Protein AF-0000000071787424 (afdb_homodimer)

Solvent-accessible surface area (backbone atoms only — not comparable to full-atom values): 11530 Å² total; per-residue (Å²): 126,85,78,55,60,75,84,52,57,69,38,41,35,68,34,78,44,73,48,74,48,73,49,95,64,35,44,68,41,82,44,79,45,36,20,22,34,29,17,18,66,13,26,31,39,66,42,91,54,89,85,31,50,47,51,43,49,25,25,20,30,79,66,35,68,45,81,48,74,42,75,44,47,78,42,42,90,92,51,80,41,66,49,71,41,62,30,43,75,37,33,32,63,33,68,39,28,63,83,64,32,62,52,42,76,118,126,85,77,56,60,76,86,53,56,71,38,41,35,68,35,79,45,73,46,74,46,71,48,94,64,34,43,68,39,80,44,78,44,36,21,22,34,28,18,18,66,12,26,30,39,65,40,91,54,89,87,31,51,45,51,44,48,25,24,21,30,78,68,34,68,44,81,46,76,43,75,44,47,77,43,41,90,90,50,80,42,68,48,71,41,62,30,44,75,36,35,32,63,34,68,39,28,62,80,63,33,64,51,42,76,119

Secondary structure (DSSP, 8-state):
-----TTT--EEEEEEEEEEE--TTS--EEEEEEEEEEEEEEEEEE-SSTTSEEEEEEEEEEEEEEEEEEE-SSPPTTS--EEEEEEEEEEEEEEEETTTS-EE--/-----TTT--EEEEEEEEEEE--TTS--EEEEEEEEEEEEEEEEEE-SSTTSEEEEEEEEEEEEEEEEEEE-SSPPTTS--EEEEEEEEEEEEEEEETTTS-EE--

Nearest PDB structures (foldseek):
  7xw5-assembly1_Y  TM=8.004E-01  e=1.412E-05  Homo sapiens
  8enf-assembly1_A  TM=7.945E-01  e=6.610E-04  Caenorhabditis elegans
  4jph-assembly2_D  TM=7.024E-01  e=1.255E-03  Mus musculus
  8end-assembly1_B  TM=7.291E-01  e=1.255E-03  Caenorhabditis elegans
  5aej-assembly2_B  TM=6.371E-01  e=1.324E-03  Homo sapiens

Organism: Cervus elaphus hippelaphus (NCBI:txid46360)

InterPro domains:
  IPR001545 Gonadotropin, beta subunit [PTHR11515] (10-105)
  IPR001545 Gonadotropin, beta subunit [SM00068] (8-105)
  IPR001545 Gonadotropin, beta subunit [cd00069] (12-105)
  IPR006208 Glycoprotein hormone subunit beta [PF00007] (11-104)
  IPR029034 Cystine-knot cytokine [G3DSA:2.10.90.10] (7-106)
  IPR029034 Cystine-knot cytokine [SSF57501] (7-105)

Radius of gyration: 22.41 Å; Cα contacts (8 Å, |Δi|>4): 562; chains: 2; bounding box: 24×76×53 Å

Foldseek 3Di:
DPVPVLVPFAFKWWDKDWDWDDDPQFDIDIDIAIDMDHHYDKDWDADDDPVRIDIDDWDKDQPDWDKDKDFTHRGDPPDRRIDIDIGRPTIGIDDDDPVPHPDDDD/DPPPVLVPFAFKWWDKDWDWDDDPQFDIDIDIAIDMDHHYDKDWDADDDPVRIDIDDWDKDQPDWDKDKDFTHRGDPPDRRIDIDIGRPTIGIDDDDPVPHPDDDD

Sequence (212 aa):
TSSGDLRTFVGCAVREFTFLAKKPGCRGLRITTDACWGRCETWEKPILEPPYIEAHHRVCTYNETKQVTVKLPNCAPGVDPFYTYPVAVRCDCGACSTATTECETITSSGDLRTFVGCAVREFTFLAKKPGCRGLRITTDACWGRCETWEKPILEPPYIEAHHRVCTYNETKQVTVKLPNCAPGVDPFYTYPVAVRCDCGACSTATTECETI

pLDDT: mean 88.88, std 14.24, range [34.22, 98.44]

Structure (mmCIF, N/CA/C/O backbone):
data_AF-0000000071787424-model_v1
#
loop_
_entity.id
_entity.type
_entity.pdbx_description
1 polymer 'Glycoprotein hormone beta-5'
#
loop_
_atom_site.group_PDB
_atom_site.id
_atom_site.type_symbol
_atom_site.label_atom_id
_atom_site.label_alt_id
_atom_site.label_comp_id
_atom_site.label_asym_id
_atom_site.label_entity_id
_atom_site.label_seq_id
_atom_site.pdbx_PDB_ins_code
_atom_site.Cartn_x
_atom_site.Cartn_y
_atom_site.Cartn_z
_atom_site.occupancy
_atom_site.B_iso_or_equiv
_atom_site.auth_seq_id
_atom_site.auth_comp_id
_atom_site.auth_asym_id
_atom_site.auth_atom_id
_atom_site.pdbx_PDB_model_num
ATOM 1 N N . THR A 1 1 ? 9.602 21.672 -6.652 1 35.06 1 THR A N 1
ATOM 2 C CA . THR A 1 1 ? 8.664 20.562 -6.543 1 35.06 1 THR A CA 1
ATOM 3 C C . THR A 1 1 ? 8.195 20.109 -7.926 1 35.06 1 THR A C 1
ATOM 5 O O . THR A 1 1 ? 7.711 20.922 -8.711 1 35.06 1 THR A O 1
ATOM 8 N N . SER A 1 2 ? 8.898 19.281 -8.547 1 39.31 2 SER A N 1
ATOM 9 C CA . SER A 1 2 ? 8.695 18.953 -9.953 1 39.31 2 SER A CA 1
ATOM 10 C C . SER A 1 2 ? 7.23 18.656 -10.242 1 39.31 2 SER A C 1
ATOM 12 O O . SER A 1 2 ? 6.602 17.859 -9.555 1 39.31 2 SER A O 1
ATOM 14 N N . SER A 1 3 ? 6.5 19.656 -10.664 1 44.75 3 SER A N 1
ATOM 15 C CA . SER A 1 3 ? 5.121 19.594 -11.141 1 44.75 3 SER A CA 1
ATOM 16 C C . SER A 1 3 ? 4.914 18.422 -12.078 1 44.75 3 SER A C 1
ATOM 18 O O . SER A 1 3 ? 4.938 18.578 -13.305 1 44.75 3 SER A O 1
ATOM 20 N N . GLY A 1 4 ? 5.734 17.469 -12 1 50.16 4 GLY A N 1
ATOM 21 C CA . GLY A 1 4 ? 5.336 16.453 -12.953 1 50.16 4 GLY A CA 1
ATOM 22 C C . GLY A 1 4 ? 3.844 16.172 -12.938 1 50.16 4 GLY A C 1
ATOM 23 O O . GLY A 1 4 ? 3.135 16.609 -12.031 1 50.16 4 GLY A O 1
ATOM 24 N N . ASP A 1 5 ? 3.344 15.953 -14.109 1 73.38 5 ASP A N 1
ATOM 25 C CA . ASP A 1 5 ? 1.929 15.633 -14.266 1 73.38 5 ASP A CA 1
ATOM 26 C C . ASP A 1 5 ? 1.479 14.617 -13.211 1 73.38 5 ASP A C 1
ATOM 28 O O . ASP A 1 5 ? 1.912 13.461 -13.234 1 73.38 5 ASP A O 1
ATOM 32 N N . LEU A 1 6 ? 0.991 15.141 -12.133 1 77.44 6 LEU A N 1
ATOM 33 C CA . LEU A 1 6 ? 0.49 14.375 -11 1 77.44 6 LEU A CA 1
ATOM 34 C C . LEU A 1 6 ? -0.248 13.125 -11.477 1 77.44 6 LEU A C 1
ATOM 36 O O . LEU A 1 6 ? -0.298 12.117 -10.766 1 77.44 6 LEU A O 1
ATOM 40 N N . ARG A 1 7 ? -0.668 13.227 -12.68 1 83.56 7 ARG A N 1
ATOM 41 C CA . ARG A 1 7 ? -1.504 12.141 -13.18 1 83.56 7 ARG A CA 1
ATOM 42 C C . ARG A 1 7 ? -0.655 10.945 -13.602 1 83.56 7 ARG A C 1
ATOM 44 O O . ARG A 1 7 ? -1.129 9.805 -13.594 1 83.56 7 ARG A O 1
ATOM 51 N N . THR A 1 8 ? 0.597 11.219 -13.773 1 88.94 8 THR A N 1
ATOM 52 C CA . THR A 1 8 ? 1.433 10.141 -14.281 1 88.94 8 THR A CA 1
ATOM 53 C C . THR A 1 8 ? 2.631 9.906 -13.367 1 88.94 8 THR A C 1
ATOM 55 O O . THR A 1 8 ? 3.533 9.133 -13.695 1 88.94 8 THR A O 1
ATOM 58 N N . PHE A 1 9 ? 2.635 10.578 -12.375 1 92.38 9 PHE A N 1
ATOM 59 C CA . PHE A 1 9 ? 3.779 10.484 -11.477 1 92.38 9 PHE A CA 1
ATOM 60 C C . PHE A 1 9 ? 3.9 9.086 -10.898 1 92.38 9 PHE A C 1
ATOM 62 O O . PHE A 1 9 ? 2.914 8.516 -10.422 1 92.38 9 PHE A O 1
ATOM 69 N N . VAL A 1 10 ? 5.039 8.492 -10.977 1 94.25 10 VAL A N 1
ATOM 70 C CA . VAL A 1 10 ? 5.375 7.219 -10.352 1 94.25 10 VAL A CA 1
ATOM 71 C C . VAL A 1 10 ? 6.457 7.43 -9.297 1 94.25 10 VAL A C 1
ATOM 73 O O . VAL A 1 10 ? 7.441 8.133 -9.531 1 94.25 10 VAL A O 1
ATOM 76 N N . GLY A 1 11 ? 6.273 6.75 -8.242 1 95.31 11 GLY A N 1
ATOM 77 C CA . GLY A 1 11 ? 7.203 6.906 -7.141 1 95.31 11 GLY A CA 1
ATOM 78 C C . GLY A 1 11 ? 6.574 7.547 -5.914 1 95.31 11 GLY A C 1
ATOM 79 O O . GLY A 1 11 ? 5.355 7.488 -5.734 1 95.31 11 GLY A O 1
ATOM 80 N N . CYS A 1 12 ? 7.41 8 -5.047 1 96.94 12 CYS A N 1
ATOM 81 C CA . CYS A 1 12 ? 7.02 8.617 -3.783 1 96.94 12 CYS A CA 1
ATOM 82 C C . CYS A 1 12 ? 7.789 9.906 -3.541 1 96.94 12 CYS A C 1
ATOM 84 O O . CYS A 1 12 ? 9.016 9.93 -3.621 1 96.94 12 CYS A O 1
ATOM 86 N N . ALA A 1 13 ? 7.016 10.945 -3.275 1 97.62 13 ALA A N 1
ATOM 87 C CA . ALA A 1 13 ? 7.691 12.234 -3.164 1 97.62 13 ALA A CA 1
ATOM 88 C C . ALA A 1 13 ? 7.059 13.102 -2.078 1 97.62 13 ALA A C 1
ATOM 90 O O . ALA A 1 13 ? 5.91 12.867 -1.688 1 97.62 13 ALA A O 1
ATOM 91 N N . VAL A 1 14 ? 7.945 14.031 -1.564 1 98.06 14 VAL A N 1
ATOM 92 C CA . VAL A 1 14 ? 7.438 15.086 -0.696 1 98.06 14 VAL A CA 1
ATOM 93 C C . VAL A 1 14 ? 6.496 15.992 -1.482 1 98.06 14 VAL A C 1
ATOM 95 O O . VAL A 1 14 ? 6.812 16.406 -2.598 1 98.06 14 VAL A O 1
ATOM 98 N N . ARG A 1 15 ? 5.324 16.234 -0.934 1 96.88 15 ARG A N 1
ATOM 99 C CA . ARG A 1 15 ? 4.328 17.094 -1.566 1 96.88 15 ARG A CA 1
ATOM 100 C C . ARG A 1 15 ? 3.723 18.062 -0.558 1 96.88 15 ARG A C 1
ATOM 102 O O . ARG A 1 15 ? 3.428 17.688 0.578 1 96.88 15 ARG A O 1
ATOM 109 N N . GLU A 1 16 ? 3.566 19.281 -1.001 1 96.81 16 GLU A N 1
ATOM 110 C CA . GLU A 1 16 ? 2.945 20.266 -0.122 1 96.81 16 GLU A CA 1
ATOM 111 C C . GLU A 1 16 ? 1.497 19.906 0.185 1 96.81 16 GLU A C 1
ATOM 113 O O . GLU A 1 16 ? 0.786 19.391 -0.681 1 96.81 16 GLU A O 1
ATOM 118 N N . PH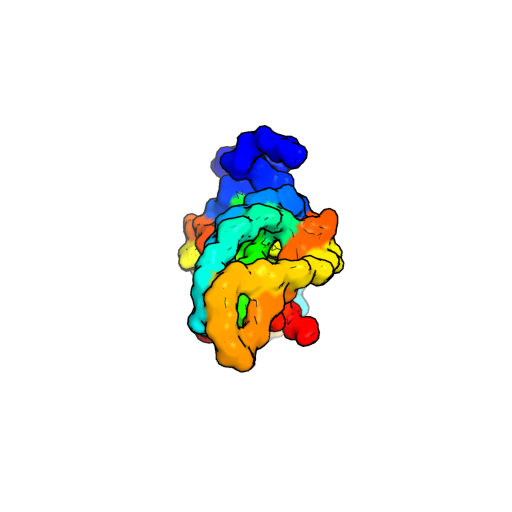E A 1 17 ? 1.074 20.234 1.319 1 96.69 17 PHE A N 1
ATOM 119 C CA . PHE A 1 17 ? -0.27 19.984 1.826 1 96.69 17 PHE A CA 1
ATOM 120 C C . PHE A 1 17 ? -0.735 21.141 2.707 1 96.69 17 PHE A C 1
ATOM 122 O O . PHE A 1 17 ? -0.013 21.578 3.609 1 96.69 17 PHE A O 1
ATOM 129 N N . THR A 1 18 ? -1.877 21.641 2.396 1 96.81 18 THR A N 1
ATOM 130 C CA . THR A 1 18 ? -2.445 22.719 3.193 1 96.81 18 THR A CA 1
ATOM 131 C C . THR A 1 18 ? -3.697 22.266 3.928 1 96.81 18 THR A C 1
ATOM 133 O O . THR A 1 18 ? -4.547 21.578 3.344 1 96.81 18 THR A O 1
ATOM 136 N N . PHE A 1 19 ? -3.793 22.656 5.203 1 95.12 19 PHE A N 1
ATOM 137 C CA . PHE A 1 19 ? -4.941 22.281 6.012 1 95.12 19 PHE A CA 1
ATOM 138 C C . PHE A 1 19 ? -5.234 23.328 7.07 1 95.12 19 PHE A C 1
ATOM 140 O O . PHE A 1 19 ? -4.418 24.219 7.309 1 95.12 19 PHE A O 1
ATOM 147 N N . LEU A 1 20 ? -6.465 23.234 7.57 1 94.75 20 LEU A N 1
ATOM 148 C CA . LEU A 1 20 ? -6.848 24.094 8.68 1 94.75 20 LEU A CA 1
ATOM 149 C C . LEU A 1 20 ? -6.641 23.375 10.016 1 94.75 20 LEU A C 1
ATOM 151 O O . LEU A 1 20 ? -7.309 22.391 10.305 1 94.75 20 LEU A O 1
ATOM 155 N N . ALA A 1 21 ? -5.715 23.906 10.773 1 94.25 21 ALA A N 1
ATOM 156 C CA . ALA A 1 21 ? -5.516 23.375 12.125 1 94.25 21 ALA A CA 1
ATOM 157 C C . ALA A 1 21 ? -6.516 24 13.102 1 94.25 21 ALA A C 1
ATOM 159 O O . ALA A 1 21 ? -6.656 25.219 13.164 1 94.25 21 ALA A O 1
ATOM 160 N N . LYS A 1 22 ? -7.168 23.094 13.812 1 91.31 22 LYS A N 1
ATOM 161 C CA . LYS A 1 22 ? -8.164 23.594 14.766 1 91.31 22 LYS A CA 1
ATOM 162 C C . LYS A 1 22 ? -8.125 22.797 16.062 1 91.31 22 LYS A C 1
ATOM 164 O O . LYS A 1 22 ? -7.957 21.562 16.047 1 91.31 22 LYS A O 1
ATOM 169 N N . LYS A 1 23 ? -8.242 23.5 17.172 1 90.88 23 LYS A N 1
ATOM 170 C CA . LYS A 1 23 ? -8.398 22.953 18.516 1 90.88 23 LYS A CA 1
ATOM 171 C C . LYS A 1 23 ? -9.539 23.641 19.266 1 90.88 23 LYS A C 1
ATOM 173 O O . LYS A 1 23 ? -9.75 24.844 19.125 1 90.88 23 LYS A O 1
ATOM 178 N N . PRO A 1 24 ? -10.344 22.734 19.984 1 92.44 24 PRO A N 1
ATOM 179 C CA . PRO A 1 24 ? -11.383 23.406 20.766 1 92.44 24 PRO A CA 1
ATOM 180 C C . PRO A 1 24 ? -10.836 24.547 21.609 1 92.44 24 PRO A C 1
ATOM 182 O O . PRO A 1 24 ? -9.836 24.375 22.312 1 92.44 24 PRO A O 1
ATOM 185 N N . GLY A 1 25 ? -11.547 25.719 21.562 1 96 25 GLY A N 1
AT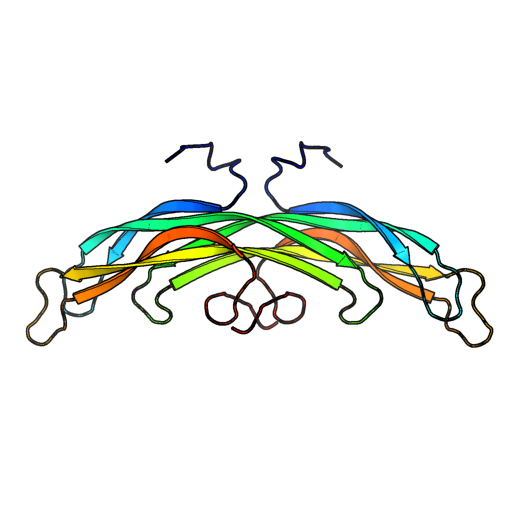OM 186 C CA . GLY A 1 25 ? -11.141 26.859 22.359 1 96 25 GLY A CA 1
ATOM 187 C C . GLY A 1 25 ? -10.195 27.797 21.641 1 96 25 GLY A C 1
ATOM 188 O O . GLY A 1 25 ? -9.852 28.859 22.156 1 96 25 GLY A O 1
ATOM 189 N N . CYS A 1 26 ? -9.711 27.391 20.469 1 97 26 CYS A N 1
ATOM 190 C CA . CYS A 1 26 ? -8.805 28.234 19.688 1 97 26 CYS A CA 1
ATOM 191 C C . CYS A 1 26 ? -9.398 28.562 18.328 1 97 26 CYS A C 1
ATOM 193 O O . CYS A 1 26 ? -10.266 27.844 17.828 1 97 26 CYS A O 1
ATOM 195 N N . ARG A 1 27 ? -8.984 29.719 17.781 1 96.12 27 ARG A N 1
ATOM 196 C CA . ARG A 1 27 ? -9.297 30 16.391 1 96.12 27 ARG A CA 1
ATOM 197 C C . ARG A 1 27 ? -8.445 29.141 15.461 1 96.12 27 ARG A C 1
ATOM 199 O O . ARG A 1 27 ? -7.281 28.859 15.758 1 96.12 27 ARG A O 1
ATOM 206 N N . GLY A 1 28 ? -9.016 28.766 14.352 1 95.38 28 GLY A N 1
ATOM 207 C CA . GLY A 1 28 ? -8.305 27.969 13.375 1 95.38 28 GLY A CA 1
ATOM 208 C C . GLY A 1 28 ? -7.18 28.719 12.688 1 95.38 28 GLY A C 1
ATOM 209 O O . GLY A 1 28 ? -7.25 29.938 12.523 1 95.38 28 GLY A O 1
ATOM 210 N N . LEU A 1 29 ? -6.145 27.984 12.328 1 96.31 29 LEU A N 1
ATOM 211 C CA . LEU A 1 29 ? -4.996 28.5 11.602 1 96.31 29 LEU A CA 1
ATOM 212 C C . LEU A 1 29 ? -4.73 27.672 10.344 1 96.31 29 LEU A C 1
ATOM 214 O O . LEU A 1 29 ? -4.582 26.453 10.414 1 96.31 29 LEU A O 1
ATOM 218 N N . ARG A 1 30 ? -4.668 28.297 9.164 1 96.88 30 ARG A N 1
ATOM 219 C CA . ARG A 1 30 ? -4.32 27.609 7.926 1 96.88 30 ARG A CA 1
ATOM 220 C C . ARG A 1 30 ? -2.82 27.328 7.855 1 96.88 30 ARG A C 1
ATOM 222 O O . ARG A 1 30 ? -2.01 28.25 7.957 1 96.88 30 ARG A O 1
ATOM 229 N N . ILE A 1 31 ? -2.482 26.078 7.715 1 96.56 31 ILE A N 1
ATOM 230 C CA . ILE A 1 31 ? -1.082 25.672 7.715 1 96.56 31 ILE A CA 1
ATOM 231 C C . ILE A 1 31 ? -0.737 25 6.387 1 96.56 31 ILE A C 1
ATOM 233 O O . ILE A 1 31 ? -1.495 24.156 5.887 1 96.56 31 ILE A O 1
ATOM 237 N N . THR A 1 32 ? 0.318 25.438 5.734 1 97.5 32 THR A N 1
ATOM 238 C CA . THR A 1 32 ? 0.906 24.75 4.594 1 97.5 32 THR A CA 1
ATOM 239 C C . THR A 1 32 ? 2.168 24 5.012 1 97.5 32 THR A C 1
ATOM 241 O O . THR A 1 32 ? 3.088 24.594 5.582 1 97.5 32 THR A O 1
ATOM 244 N N . THR A 1 33 ? 2.176 22.766 4.785 1 97.69 33 THR A N 1
ATOM 245 C CA . THR A 1 33 ? 3.299 21.922 5.207 1 97.69 33 THR A CA 1
ATOM 246 C C . THR A 1 33 ? 3.641 20.891 4.137 1 97.69 33 THR A C 1
ATOM 248 O O . THR A 1 33 ? 3.045 20.891 3.059 1 97.69 33 THR A O 1
ATOM 251 N N . ASP A 1 34 ? 4.754 20.109 4.461 1 98.06 34 ASP A N 1
ATOM 252 C CA . ASP A 1 34 ? 5.176 19.062 3.533 1 98.06 34 ASP A CA 1
ATOM 253 C C . ASP A 1 34 ? 4.715 17.688 4.004 1 98.06 34 ASP A C 1
ATOM 255 O O . ASP A 1 34 ? 4.949 17.297 5.152 1 98.06 34 ASP A O 1
ATOM 259 N N . ALA A 1 35 ? 4.055 17.016 3.109 1 97.94 35 ALA A N 1
ATOM 260 C CA . ALA A 1 35 ? 3.6 15.648 3.342 1 97.94 35 ALA A CA 1
ATOM 261 C C . ALA A 1 35 ? 4.117 14.703 2.258 1 97.94 35 ALA A C 1
ATOM 263 O O . ALA A 1 35 ? 5.008 15.07 1.486 1 97.94 35 ALA A O 1
ATOM 264 N N . CYS A 1 36 ? 3.68 13.422 2.389 1 97.31 36 CYS A N 1
ATOM 265 C CA . CYS A 1 36 ? 4.164 12.438 1.426 1 97.31 36 CYS A CA 1
ATOM 266 C C . CYS A 1 36 ? 3.035 11.961 0.518 1 97.31 36 CYS A C 1
ATOM 268 O O . CYS A 1 36 ? 1.921 11.711 0.982 1 97.31 36 CYS A O 1
ATOM 270 N N . TRP A 1 37 ? 3.318 11.852 -0.748 1 96.88 37 TRP A N 1
ATOM 271 C CA . TRP A 1 37 ? 2.373 11.359 -1.745 1 96.88 37 TRP A CA 1
ATOM 272 C C . TRP A 1 37 ? 3.098 10.633 -2.871 1 96.88 37 TRP A C 1
ATOM 274 O O . TRP A 1 37 ? 4.203 11.008 -3.254 1 96.88 37 TRP A O 1
ATOM 284 N N . GLY A 1 38 ? 2.318 9.656 -3.355 1 96.94 38 GLY A N 1
ATOM 285 C CA . GLY A 1 38 ? 2.906 8.984 -4.504 1 96.94 38 GLY A CA 1
ATOM 286 C C . GLY A 1 38 ? 2.174 7.719 -4.898 1 96.94 38 GLY A C 1
ATOM 287 O O . GLY A 1 38 ? 1.026 7.508 -4.496 1 96.94 38 GLY A O 1
ATOM 288 N N . ARG A 1 39 ? 2.771 6.996 -5.809 1 97 39 ARG A N 1
ATOM 289 C CA . ARG A 1 39 ? 2.326 5.707 -6.324 1 97 39 ARG A CA 1
ATOM 290 C C . ARG A 1 39 ? 3.459 4.688 -6.301 1 97 39 ARG A C 1
ATOM 292 O O . ARG A 1 39 ? 4.434 4.82 -7.043 1 97 39 ARG A O 1
ATOM 299 N N . CYS A 1 40 ? 3.291 3.676 -5.465 1 95.62 40 CYS A N 1
ATOM 300 C CA . CYS A 1 40 ? 4.352 2.697 -5.25 1 95.62 40 CYS A CA 1
ATOM 301 C C . CYS A 1 40 ? 4.016 1.372 -5.922 1 95.62 40 CYS A C 1
ATOM 303 O O . CYS A 1 40 ? 2.846 1.072 -6.164 1 95.62 40 CYS A O 1
ATOM 305 N N . GLU A 1 41 ? 5.094 0.656 -6.246 1 94.81 41 GLU A N 1
ATOM 306 C CA . GLU A 1 41 ? 4.918 -0.63 -6.914 1 94.81 41 GLU A CA 1
ATOM 307 C C . GLU A 1 41 ? 4.312 -1.664 -5.969 1 94.81 41 GLU A C 1
ATOM 309 O O . GLU A 1 41 ? 4.809 -1.863 -4.859 1 94.81 41 GLU A O 1
ATOM 314 N N . THR A 1 42 ? 3.26 -2.254 -6.418 1 94.25 42 THR A N 1
ATOM 315 C CA . THR A 1 42 ? 2.57 -3.303 -5.676 1 94.25 42 THR A CA 1
ATOM 316 C C . THR A 1 42 ? 2.168 -4.445 -6.605 1 94.25 42 THR A C 1
ATOM 318 O O . THR A 1 42 ? 1.912 -4.227 -7.793 1 94.25 42 THR A O 1
ATOM 321 N N . TRP A 1 43 ? 2.188 -5.641 -5.969 1 94.19 43 TRP A N 1
ATOM 322 C CA . TRP A 1 43 ? 1.713 -6.77 -6.766 1 94.19 43 TRP A CA 1
ATOM 323 C C . TRP A 1 43 ? 1.293 -7.93 -5.867 1 94.19 43 TRP A C 1
ATOM 325 O O . TRP A 1 43 ? 1.668 -7.98 -4.695 1 94.19 43 TRP A O 1
ATOM 335 N N . GLU A 1 44 ? 0.482 -8.758 -6.418 1 94 44 GLU A N 1
ATOM 336 C CA . GLU A 1 44 ? 0.069 -10.039 -5.852 1 94 44 GLU A CA 1
ATOM 337 C C . GLU A 1 44 ? 0.22 -11.164 -6.871 1 94 44 GLU A C 1
ATOM 339 O O . GLU A 1 44 ? -0.118 -10.992 -8.047 1 94 44 GLU A O 1
ATOM 344 N N . LYS A 1 45 ? 0.823 -12.25 -6.414 1 95.12 45 LYS A N 1
ATOM 345 C CA . LYS A 1 45 ? 0.998 -13.43 -7.258 1 95.12 45 LYS A CA 1
ATOM 346 C C . LYS A 1 45 ? 0.681 -14.703 -6.484 1 95.12 45 LYS A C 1
ATOM 348 O O . LYS A 1 45 ? 0.766 -14.734 -5.254 1 95.12 45 LYS A O 1
ATOM 353 N N . PRO A 1 46 ? 0.271 -15.766 -7.23 1 93.69 46 PRO A N 1
ATOM 354 C CA . PRO A 1 46 ? -0.023 -17.016 -6.531 1 93.69 46 PRO A CA 1
ATOM 355 C C . PRO A 1 46 ? 1.237 -17.734 -6.051 1 93.69 46 PRO A C 1
ATOM 357 O O . PRO A 1 46 ? 2.295 -17.625 -6.676 1 93.69 46 PRO A O 1
ATOM 360 N N . ILE A 1 47 ? 1.067 -18.453 -4.926 1 90.56 47 ILE A N 1
ATOM 361 C CA . ILE A 1 47 ? 2.102 -19.359 -4.43 1 90.56 47 ILE A CA 1
ATOM 362 C C . ILE A 1 47 ? 1.462 -20.656 -3.951 1 90.56 47 ILE A C 1
ATOM 364 O O . ILE A 1 47 ? 0.24 -20.734 -3.803 1 90.56 47 ILE A O 1
ATOM 368 N N . LEU A 1 48 ? 2.291 -21.578 -3.707 1 86.81 48 LEU A N 1
ATOM 369 C CA . LEU A 1 48 ? 1.813 -22.906 -3.354 1 86.81 48 LEU A CA 1
ATOM 370 C C . LEU A 1 48 ? 1.417 -22.984 -1.883 1 86.81 48 LEU A C 1
ATOM 372 O O . LEU A 1 48 ? 0.497 -23.719 -1.514 1 86.81 48 LEU A O 1
ATOM 376 N N . GLU A 1 49 ? 2.098 -22.297 -1.092 1 84.81 49 GLU A N 1
ATOM 377 C CA . GLU A 1 49 ? 1.903 -22.344 0.354 1 84.81 49 GLU A CA 1
ATOM 378 C C . GLU A 1 49 ? 0.847 -21.344 0.809 1 84.81 49 GLU A C 1
ATOM 380 O O . GLU A 1 49 ? 0.729 -20.25 0.239 1 84.81 49 GLU A O 1
ATOM 385 N N . PRO A 1 50 ? 0.205 -21.781 1.954 1 84.81 50 PRO A N 1
ATOM 386 C CA . PRO A 1 50 ? -0.704 -20.781 2.502 1 84.81 50 PRO A CA 1
ATOM 387 C C . PRO A 1 50 ? 0.001 -19.453 2.816 1 84.81 50 PRO A C 1
ATOM 389 O O . PRO A 1 50 ? 1.145 -19.469 3.277 1 84.81 50 PRO A O 1
ATOM 392 N N . PRO A 1 51 ? -0.731 -18.266 2.602 1 84.81 51 PRO A N 1
ATOM 393 C CA . PRO A 1 51 ? -2.133 -18.047 2.24 1 84.81 51 PRO A CA 1
ATOM 394 C C . PRO A 1 51 ? -2.367 -18.109 0.732 1 84.81 51 PRO A C 1
ATOM 396 O O . PRO A 1 51 ? -3.393 -17.625 0.245 1 84.81 51 PRO A O 1
ATOM 399 N N . TYR A 1 52 ? -1.491 -18.688 -0.073 1 88.31 52 TYR A N 1
ATOM 400 C CA . TYR A 1 52 ? -1.572 -19.031 -1.489 1 88.31 52 TYR A CA 1
ATOM 401 C C . TYR A 1 52 ? -1.406 -17.781 -2.355 1 88.31 52 TYR A C 1
ATOM 403 O O . TYR A 1 52 ? -1.484 -17.859 -3.584 1 88.31 52 TYR A O 1
ATOM 411 N N . ILE A 1 53 ? -1.362 -16.688 -1.742 1 90.31 53 ILE A N 1
ATOM 412 C CA . ILE A 1 53 ? -1.035 -15.438 -2.428 1 90.31 53 ILE A CA 1
ATOM 413 C C . ILE A 1 53 ? 0.193 -14.805 -1.781 1 90.31 53 ILE A C 1
ATOM 415 O O . ILE A 1 53 ? 0.269 -14.688 -0.555 1 90.31 53 ILE A O 1
ATOM 419 N N . GLU A 1 54 ? 1.21 -14.539 -2.596 1 90.5 54 GLU A N 1
ATOM 420 C CA . GLU A 1 54 ? 2.316 -13.68 -2.182 1 90.5 54 GLU A CA 1
ATOM 421 C C . GLU A 1 54 ? 2.078 -12.234 -2.6 1 90.5 54 GLU A C 1
ATOM 423 O O . GLU A 1 54 ? 1.711 -11.969 -3.746 1 90.5 54 GLU A O 1
ATOM 428 N N . ALA A 1 55 ? 2.283 -11.367 -1.646 1 90.56 55 ALA A N 1
ATOM 429 C CA . ALA A 1 55 ? 2.004 -9.961 -1.909 1 90.56 55 ALA A CA 1
ATOM 430 C C . ALA A 1 55 ? 3.248 -9.102 -1.691 1 90.56 55 ALA A C 1
ATOM 432 O O . ALA A 1 55 ? 4.047 -9.375 -0.793 1 90.56 55 ALA A O 1
ATOM 433 N N . HIS A 1 56 ? 3.432 -8.18 -2.57 1 90.56 56 HIS A N 1
ATOM 434 C CA . HIS A 1 56 ? 4.371 -7.07 -2.439 1 90.56 56 HIS A CA 1
ATOM 435 C C . HIS A 1 56 ? 3.645 -5.73 -2.42 1 90.56 56 HIS A C 1
ATOM 437 O O . HIS A 1 56 ? 3.301 -5.191 -3.473 1 90.56 56 HIS A O 1
ATOM 443 N N . HIS A 1 57 ? 3.447 -5.305 -1.241 1 90.19 57 HIS A N 1
ATOM 444 C CA . HIS A 1 57 ? 2.678 -4.078 -1.065 1 90.19 57 HIS A CA 1
ATOM 445 C C . HIS A 1 57 ? 3.547 -2.959 -0.504 1 90.19 57 HIS A C 1
ATOM 447 O O . HIS A 1 57 ? 3.963 -3.012 0.655 1 90.19 57 HIS A O 1
ATOM 453 N N . ARG A 1 58 ? 3.838 -2 -1.353 1 91.25 58 ARG A N 1
ATOM 454 C CA . ARG A 1 58 ? 4.562 -0.804 -0.938 1 91.25 58 ARG A CA 1
ATOM 455 C C . ARG A 1 58 ? 3.658 0.424 -0.975 1 91.25 58 ARG A C 1
ATOM 457 O 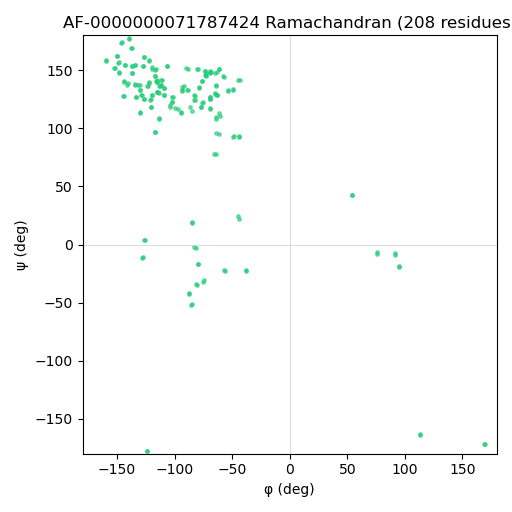O . ARG A 1 58 ? 2.818 0.556 -1.868 1 91.25 58 ARG A O 1
ATOM 464 N N . VAL A 1 59 ? 3.846 1.267 -0 1 92.62 59 VAL A N 1
ATOM 465 C CA . VAL A 1 59 ? 3.051 2.486 0.103 1 92.62 59 VAL A CA 1
ATOM 466 C C . VAL A 1 59 ? 3.963 3.674 0.404 1 92.62 59 VAL A C 1
ATOM 468 O O . VAL A 1 59 ? 5.062 3.5 0.935 1 92.62 59 VAL A O 1
ATOM 471 N N . CYS A 1 60 ? 3.49 4.793 0.012 1 94.56 60 CYS A N 1
ATOM 472 C CA . CYS A 1 60 ? 4.273 6.004 0.225 1 94.56 60 CYS A CA 1
ATOM 473 C C . CYS A 1 60 ? 4.191 6.457 1.677 1 94.56 60 CYS A C 1
ATOM 475 O O . CYS A 1 60 ? 3.105 6.773 2.17 1 94.56 60 CYS A O 1
ATOM 477 N N . THR A 1 61 ? 5.352 6.465 2.316 1 93.62 61 THR A N 1
ATOM 478 C CA . THR A 1 61 ? 5.375 6.754 3.746 1 93.62 61 THR A CA 1
ATOM 479 C C . THR A 1 61 ? 6.355 7.887 4.051 1 93.62 61 THR A C 1
ATOM 481 O O . THR A 1 61 ? 7.242 8.18 3.248 1 93.62 61 THR A O 1
ATOM 484 N N . TYR A 1 62 ? 6.062 8.445 5.344 1 94.38 62 TYR A N 1
ATOM 485 C CA . TYR A 1 62 ? 7.078 9.328 5.906 1 94.38 62 TYR A CA 1
ATOM 486 C C . TYR A 1 62 ? 8.375 8.57 6.164 1 94.38 62 TYR A C 1
ATOM 488 O O . TYR A 1 62 ? 8.406 7.625 6.953 1 94.38 62 TYR A O 1
ATOM 496 N N . ASN A 1 63 ? 9.414 8.773 5.418 1 94.06 63 ASN A N 1
ATOM 497 C CA . ASN A 1 63 ? 10.719 8.148 5.641 1 94.06 63 ASN A CA 1
ATOM 498 C C . ASN A 1 63 ? 11.547 8.93 6.656 1 94.06 63 ASN A C 1
ATOM 500 O O . ASN A 1 63 ? 12.062 8.352 7.613 1 94.06 63 ASN A O 1
ATOM 504 N N . GLU A 1 64 ? 11.68 10.195 6.457 1 96.69 64 GLU A N 1
ATOM 505 C CA . GLU A 1 64 ? 12.32 11.117 7.387 1 96.69 64 GLU A CA 1
ATOM 506 C C . GLU A 1 64 ? 11.43 12.328 7.664 1 96.69 64 GLU A C 1
ATOM 508 O O . GLU A 1 64 ? 10.945 12.969 6.734 1 96.69 64 GLU A O 1
ATOM 513 N N . THR A 1 65 ? 11.242 12.594 8.961 1 97.12 65 THR A N 1
ATOM 514 C CA . THR A 1 65 ? 10.375 13.703 9.32 1 97.12 65 THR A CA 1
ATOM 515 C C . THR A 1 65 ? 11.078 14.656 10.289 1 97.12 65 THR A C 1
ATOM 517 O O . THR A 1 65 ? 12.039 14.266 10.945 1 97.12 65 THR A O 1
ATOM 520 N N . LYS A 1 66 ? 10.727 15.859 10.328 1 97.75 66 LYS A N 1
ATOM 521 C CA . LYS A 1 66 ? 11.031 16.812 11.391 1 97.75 66 LYS A CA 1
ATOM 522 C C . LYS A 1 66 ? 9.75 17.297 12.07 1 97.75 66 LYS A C 1
ATOM 524 O O . LYS A 1 66 ? 8.711 17.422 11.422 1 97.75 66 LYS A O 1
ATOM 529 N N . GLN A 1 67 ? 9.867 17.531 13.383 1 97.19 67 GLN A N 1
ATOM 530 C CA . GLN A 1 67 ? 8.703 18.047 14.109 1 97.19 67 GLN A CA 1
ATOM 531 C C . GLN A 1 67 ? 8.672 19.562 14.086 1 97.19 67 GLN A C 1
ATOM 533 O O . GLN A 1 67 ? 9.688 20.219 14.328 1 97.19 67 GLN A O 1
ATOM 538 N N . VAL A 1 68 ? 7.496 20.109 13.781 1 97.12 68 VAL A N 1
ATOM 539 C CA . VAL A 1 68 ? 7.309 21.562 13.805 1 97.12 68 VAL A CA 1
ATOM 540 C C . VAL A 1 68 ? 6.168 21.922 14.75 1 97.12 68 VAL A C 1
ATOM 542 O O . VAL A 1 68 ? 5.129 21.25 14.766 1 97.12 68 VAL A O 1
ATOM 545 N N . THR A 1 69 ? 6.375 22.953 15.555 1 96.75 69 THR A N 1
ATOM 546 C CA . THR A 1 69 ? 5.359 23.422 16.484 1 96.75 69 THR A CA 1
ATOM 547 C C . THR A 1 69 ? 4.887 24.828 16.125 1 96.75 69 THR A C 1
ATOM 549 O O . THR A 1 69 ? 5.703 25.719 15.891 1 96.75 69 THR A O 1
ATOM 552 N N . VAL A 1 70 ? 3.559 24.891 16.109 1 96.31 70 VAL 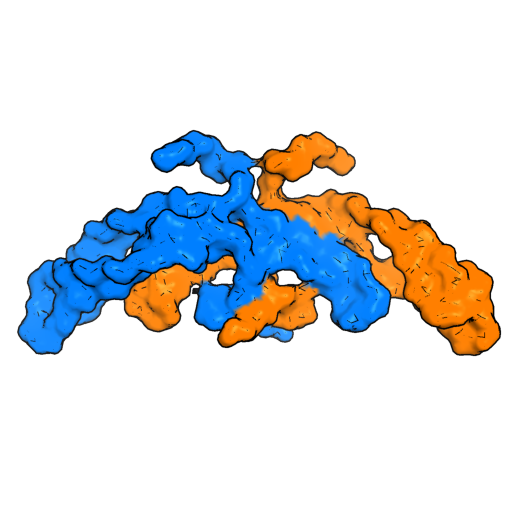A N 1
ATOM 553 C CA . VAL A 1 70 ? 3 26.219 15.836 1 96.31 70 VAL A CA 1
ATOM 554 C C . VAL A 1 70 ? 2.088 26.641 16.984 1 96.31 70 VAL A C 1
ATOM 556 O O . VAL A 1 70 ? 1.618 25.781 17.75 1 96.31 70 VAL A O 1
ATOM 559 N N . LYS A 1 71 ? 1.919 27.938 17.062 1 96.12 71 LYS A N 1
ATOM 560 C CA . LYS A 1 71 ? 1.017 28.484 18.078 1 96.12 71 LYS A CA 1
ATOM 561 C C . LYS A 1 71 ? -0.301 28.922 17.438 1 96.12 71 LYS A C 1
ATOM 563 O O . LYS A 1 71 ? -0.315 29.781 16.562 1 96.12 71 LYS A O 1
ATOM 568 N N . LEU A 1 72 ? -1.483 28.328 17.859 1 96.62 72 LEU A N 1
ATOM 569 C CA . LEU A 1 72 ? -2.803 28.688 17.344 1 96.62 72 LEU A CA 1
ATOM 570 C C . LEU A 1 72 ? -3.25 30.031 17.891 1 96.62 72 LEU A C 1
ATOM 572 O O . LEU A 1 72 ? -2.945 30.375 19.047 1 96.62 72 LEU A O 1
ATOM 576 N N . PRO A 1 73 ? -3.928 30.734 17.125 1 96.81 73 PRO A N 1
ATOM 577 C CA . PRO A 1 73 ? -4.309 32.062 17.547 1 96.81 73 PRO A CA 1
ATOM 578 C C . PRO A 1 73 ? -5.512 32.094 18.484 1 96.81 73 PRO A C 1
ATOM 580 O O . PRO A 1 73 ? -6.367 31.188 18.406 1 96.81 73 PRO A O 1
ATOM 583 N N . ASN A 1 74 ? -5.59 33.125 19.391 1 97.06 74 ASN A N 1
ATOM 584 C CA . ASN A 1 74 ? -6.738 33.469 20.219 1 97.06 74 ASN A CA 1
ATOM 585 C C . ASN A 1 74 ? -7.238 32.281 21.031 1 97.06 74 ASN A C 1
ATOM 587 O O . ASN A 1 74 ? -8.43 31.984 21.031 1 97.06 74 ASN A O 1
ATOM 591 N N . CYS A 1 75 ? -6.426 31.609 21.531 1 97.31 75 CYS A N 1
ATOM 592 C CA . CYS A 1 75 ? -6.836 30.484 22.375 1 97.31 75 CYS A CA 1
ATOM 593 C C . CYS A 1 75 ? -7.309 30.953 23.734 1 97.31 75 CYS A C 1
ATOM 595 O O . CYS A 1 75 ? -6.742 31.891 24.312 1 97.31 75 CYS A O 1
ATOM 597 N N . ALA A 1 76 ? -8.383 30.281 24.234 1 97 76 ALA A N 1
ATOM 598 C CA . ALA A 1 76 ? -8.922 30.594 25.562 1 97 76 ALA A CA 1
ATOM 599 C C . ALA A 1 76 ? -7.887 30.344 26.656 1 97 76 ALA A C 1
ATOM 601 O O . ALA A 1 76 ? -6.977 29.531 26.484 1 97 76 ALA A O 1
ATOM 602 N N . PRO A 1 77 ? -8.016 31.125 27.766 1 94.94 77 PRO A N 1
ATOM 603 C CA . PRO A 1 77 ? -7.117 30.875 28.891 1 94.94 77 PRO A CA 1
ATOM 604 C C . PRO A 1 77 ? -7.152 29.406 29.344 1 94.94 77 PRO A C 1
ATOM 606 O O . PRO A 1 77 ? -8.227 28.812 29.422 1 94.94 77 PRO A O 1
ATOM 609 N N . GLY A 1 78 ? -5.953 28.781 29.547 1 95.19 78 GLY A N 1
ATOM 610 C CA . GLY A 1 78 ? -5.867 27.406 30.031 1 95.19 78 GLY A CA 1
ATOM 611 C C . GLY A 1 78 ? -5.73 26.391 28.922 1 95.19 78 GLY A C 1
ATOM 612 O O . GLY A 1 78 ? -5.453 25.219 29.172 1 95.19 78 GLY A O 1
ATOM 613 N N . VAL A 1 79 ? -6.121 26.859 27.75 1 95.25 79 VAL A N 1
ATOM 614 C CA . VAL A 1 79 ? -6.023 25.969 26.609 1 95.25 79 VAL A CA 1
ATOM 615 C C . VAL A 1 79 ? -4.598 25.969 26.062 1 95.25 79 VAL A C 1
ATOM 617 O O . VAL A 1 79 ? -4.012 27.031 25.859 1 95.25 79 VAL A O 1
ATOM 620 N N . ASP A 1 80 ? -3.955 24.766 25.969 1 94.25 80 ASP A N 1
ATOM 621 C CA . ASP A 1 80 ? -2.646 24.688 25.328 1 94.25 80 ASP A CA 1
ATOM 622 C C . ASP A 1 80 ? -2.719 25.125 23.859 1 94.25 80 ASP A C 1
ATOM 624 O O . ASP A 1 80 ? -3.32 24.453 23.031 1 94.25 80 ASP A O 1
ATOM 628 N N . PRO A 1 81 ? -2.105 26.234 23.516 1 95.88 81 PRO A N 1
ATOM 629 C CA . PRO A 1 81 ? -2.27 26.781 22.172 1 95.88 81 PRO A CA 1
ATOM 630 C C . PRO A 1 81 ? -1.345 26.125 21.156 1 95.88 81 PRO A C 1
ATOM 632 O O . PRO A 1 81 ? -1.409 26.453 19.953 1 95.88 81 PRO A O 1
ATOM 635 N N . PHE A 1 82 ? -0.49 25.203 21.516 1 95.5 82 PHE A N 1
ATOM 636 C CA . PHE A 1 82 ? 0.554 24.703 20.641 1 95.5 82 PHE A CA 1
ATOM 637 C C . PHE A 1 82 ? 0.079 23.453 19.891 1 95.5 82 PHE A C 1
ATOM 639 O O . PHE A 1 82 ? -0.615 22.609 20.469 1 95.5 82 PHE A O 1
ATOM 646 N N . TYR A 1 83 ? 0.396 23.453 18.594 1 92.81 83 TYR A N 1
ATOM 647 C CA . TYR A 1 83 ? 0.156 22.312 17.703 1 92.81 83 TYR A CA 1
ATOM 648 C C . TYR A 1 83 ? 1.458 21.812 17.094 1 92.81 83 TYR A C 1
ATOM 650 O O . TYR A 1 83 ? 2.158 22.578 16.422 1 92.81 83 TYR A O 1
ATOM 658 N N . THR A 1 84 ? 1.835 20.562 17.359 1 95.06 84 THR A N 1
ATOM 659 C CA . THR A 1 84 ? 3.043 19.953 16.812 1 95.06 84 THR A CA 1
ATOM 660 C C . THR A 1 84 ? 2.695 18.891 15.789 1 95.06 84 THR A C 1
ATOM 662 O O . THR A 1 84 ? 1.788 18.078 16 1 95.06 84 THR A O 1
ATOM 665 N N . TYR A 1 85 ? 3.355 18.922 14.734 1 95.25 85 TYR A N 1
ATOM 666 C CA . TYR A 1 85 ? 3.062 17.969 13.664 1 95.25 85 TYR A CA 1
ATOM 667 C C . TYR A 1 85 ? 4.324 17.625 12.883 1 95.25 85 TYR A C 1
ATOM 669 O O . TYR A 1 85 ? 5.301 18.375 12.898 1 95.25 85 TYR A O 1
ATOM 677 N N . PRO A 1 86 ? 4.309 16.438 12.211 1 96.38 86 PRO A N 1
ATOM 678 C CA . PRO A 1 86 ? 5.457 16.016 11.398 1 96.38 86 PRO A CA 1
ATOM 679 C C . PRO A 1 86 ? 5.496 16.703 10.031 1 96.38 86 PRO A C 1
ATOM 681 O O . PRO A 1 86 ? 4.453 16.844 9.391 1 96.38 86 PRO A O 1
ATOM 684 N N . VAL A 1 87 ? 6.684 17.141 9.703 1 97.44 87 VAL A N 1
ATOM 685 C CA . VAL A 1 87 ? 6.965 17.672 8.375 1 97.44 87 VAL A CA 1
ATOM 686 C C . VAL A 1 87 ? 7.848 16.688 7.605 1 97.44 87 VAL A C 1
ATOM 688 O O . VAL A 1 87 ? 8.883 16.234 8.109 1 97.44 87 VAL A O 1
ATOM 691 N N . ALA A 1 88 ? 7.402 16.359 6.406 1 98.12 88 ALA A N 1
ATOM 692 C CA . ALA A 1 88 ? 8.18 15.422 5.605 1 98.12 88 ALA A CA 1
ATOM 693 C C . ALA A 1 88 ? 9.5 16.047 5.148 1 98.12 88 ALA A C 1
ATOM 695 O O . ALA A 1 88 ? 9.5 17.078 4.465 1 98.12 88 ALA A O 1
ATOM 696 N N . VAL A 1 89 ? 10.602 15.453 5.613 1 98.44 89 VAL A N 1
ATOM 697 C CA . VAL A 1 89 ? 11.914 15.805 5.078 1 98.44 89 VAL A CA 1
ATOM 698 C C . VAL A 1 89 ? 12.219 14.938 3.852 1 98.44 89 VAL A C 1
ATOM 700 O O . VAL A 1 89 ? 12.703 15.445 2.836 1 98.44 89 VAL A O 1
ATOM 703 N N . ARG A 1 90 ? 11.883 13.617 3.984 1 98.25 90 ARG A N 1
ATOM 704 C CA . ARG A 1 90 ? 12.016 12.641 2.908 1 98.25 90 ARG A CA 1
ATOM 705 C C . ARG A 1 90 ? 10.875 11.633 2.941 1 98.25 90 ARG A C 1
ATOM 707 O O . ARG A 1 90 ? 10.438 11.219 4.016 1 98.25 90 ARG A O 1
ATOM 714 N N . CYS A 1 91 ? 10.43 11.297 1.788 1 97.81 91 CYS A N 1
ATOM 715 C CA . CYS A 1 91 ? 9.422 10.266 1.638 1 97.81 91 CYS A CA 1
ATOM 716 C C . CYS A 1 91 ? 9.961 9.078 0.847 1 97.81 91 CYS A C 1
ATOM 718 O O . CYS A 1 91 ? 10.852 9.242 0.008 1 97.81 91 CYS A O 1
ATOM 720 N N . ASP A 1 92 ? 9.422 7.863 1.149 1 96.75 92 ASP A N 1
ATOM 721 C CA . ASP A 1 92 ? 9.852 6.672 0.419 1 96.75 92 ASP A CA 1
ATOM 722 C C . ASP A 1 92 ? 8.734 5.629 0.378 1 96.75 92 ASP A C 1
ATOM 724 O O . ASP A 1 92 ? 7.867 5.602 1.254 1 96.75 92 ASP A O 1
ATOM 728 N N . CYS A 1 93 ? 8.828 4.871 -0.708 1 95.62 93 CYS A N 1
ATOM 729 C CA . CYS A 1 93 ? 7.984 3.682 -0.731 1 95.62 93 CYS A CA 1
ATOM 730 C C . CYS A 1 93 ? 8.453 2.658 0.294 1 95.62 93 CYS A C 1
ATOM 732 O O . CYS A 1 93 ? 9.641 2.32 0.34 1 95.62 93 CYS A O 1
ATOM 734 N N . GLY A 1 94 ? 7.477 2.275 1.144 1 89.88 94 GLY A N 1
ATOM 735 C CA . GLY A 1 94 ? 7.785 1.301 2.178 1 89.88 94 GLY A CA 1
ATOM 736 C C . GLY A 1 94 ? 6.617 0.384 2.5 1 89.88 94 GLY A C 1
ATOM 737 O O . GLY A 1 94 ? 5.543 0.505 1.907 1 89.88 94 GLY A O 1
ATOM 738 N N . ALA A 1 95 ? 6.93 -0.65 3.385 1 84.81 95 ALA A N 1
ATOM 739 C CA . ALA A 1 95 ? 5.891 -1.604 3.771 1 84.81 95 ALA A CA 1
ATOM 740 C C . ALA A 1 95 ? 4.84 -0.94 4.652 1 84.81 95 ALA A C 1
ATOM 742 O O . ALA A 1 95 ? 5.137 0.016 5.375 1 84.81 95 ALA A O 1
ATOM 743 N N . CYS A 1 96 ? 3.66 -1.487 4.461 1 76.12 96 CYS A N 1
ATOM 744 C CA . CYS A 1 96 ? 2.605 -1.018 5.352 1 76.12 96 CYS A CA 1
ATOM 745 C C . CYS A 1 96 ? 2.908 -1.39 6.797 1 76.12 96 CYS A C 1
ATOM 747 O O . CYS A 1 96 ? 3.467 -2.455 7.066 1 76.12 96 CYS A O 1
ATOM 749 N N . SER A 1 97 ? 2.676 -0.427 7.637 1 71.94 97 SER A N 1
ATOM 750 C CA . SER A 1 97 ? 2.83 -0.683 9.062 1 71.94 97 SER A CA 1
ATOM 751 C C . SER A 1 97 ? 1.49 -0.606 9.789 1 71.94 97 SER A C 1
ATOM 753 O O . SER A 1 97 ? 0.71 0.322 9.562 1 71.94 97 SER A O 1
ATOM 755 N N . THR A 1 98 ? 1.19 -1.677 10.633 1 66.88 98 THR A N 1
ATOM 756 C CA . THR A 1 98 ? -0.038 -1.67 11.422 1 66.88 98 THR A CA 1
ATOM 757 C C . THR A 1 98 ? -0.112 -0.424 12.297 1 66.88 98 THR A C 1
ATOM 759 O O . THR A 1 98 ? -1.192 -0.038 12.75 1 66.88 98 THR A O 1
ATOM 762 N N . ALA A 1 99 ? 1.078 0.194 12.594 1 65.75 99 ALA A N 1
ATOM 763 C CA . ALA A 1 99 ? 1.111 1.339 13.5 1 65.75 99 ALA A CA 1
ATOM 764 C C . ALA A 1 99 ? 0.592 2.598 12.812 1 65.75 99 ALA A C 1
ATOM 766 O O . ALA A 1 99 ? 0.025 3.479 13.469 1 65.75 99 ALA A O 1
ATOM 767 N N . THR A 1 100 ? 0.824 2.65 11.602 1 63.41 100 THR A N 1
ATOM 768 C CA . THR A 1 100 ? 0.567 3.939 10.969 1 63.41 100 THR A CA 1
ATOM 769 C C . THR A 1 100 ? -0.341 3.771 9.75 1 63.41 100 THR A C 1
ATOM 771 O O . THR A 1 100 ? -0.77 4.758 9.156 1 63.41 100 THR A O 1
ATOM 774 N N . THR A 1 101 ? -0.49 2.41 9.414 1 62.56 101 THR A N 1
ATOM 775 C CA . THR A 1 101 ? -1.126 2.219 8.117 1 62.56 101 THR A CA 1
ATOM 776 C C . THR A 1 101 ? -2.473 1.52 8.273 1 62.56 101 THR A C 1
ATOM 778 O O . THR A 1 101 ? -2.65 0.692 9.164 1 62.56 101 THR A O 1
ATOM 781 N N . GLU A 1 102 ? -3.361 2.016 7.422 1 63.84 102 GLU A N 1
ATOM 782 C CA . GLU A 1 102 ? -4.707 1.453 7.352 1 63.84 102 GLU A CA 1
ATOM 783 C C . GLU A 1 102 ? -4.676 0.016 6.84 1 63.84 102 GLU A C 1
ATOM 785 O O . GLU A 1 102 ? -4.422 -0.223 5.656 1 63.84 102 GLU A O 1
ATOM 790 N N . CYS A 1 103 ? -4.34 -0.872 7.641 1 65.75 103 CYS A N 1
ATOM 791 C CA . CYS A 1 103 ? -4.551 -2.258 7.242 1 65.75 103 CYS A CA 1
ATOM 792 C C . CYS A 1 103 ? -5.824 -2.818 7.863 1 65.75 103 CYS A C 1
ATOM 794 O O . CYS A 1 103 ? -6.145 -2.514 9.016 1 65.75 103 CYS A O 1
ATOM 796 N N . GLU A 1 104 ? -6.715 -3.162 6.996 1 60.97 104 GLU A N 1
ATOM 797 C CA . GLU A 1 104 ? -8.008 -3.641 7.484 1 60.97 104 GLU A CA 1
ATOM 798 C C . GLU A 1 104 ? -7.969 -5.141 7.758 1 60.97 104 GLU A C 1
ATOM 800 O O . GLU A 1 104 ? -7.32 -5.895 7.027 1 60.97 104 GLU A O 1
ATOM 805 N N . THR A 1 105 ? -8.188 -5.496 9.016 1 51.84 105 THR A N 1
ATOM 806 C CA . THR A 1 105 ? -8.438 -6.902 9.312 1 51.84 105 THR A CA 1
ATOM 807 C C . THR A 1 105 ? -9.727 -7.375 8.641 1 51.84 105 THR A C 1
ATOM 809 O O . THR A 1 105 ? -10.766 -6.727 8.75 1 51.84 105 THR A O 1
ATOM 812 N N . ILE A 1 106 ? -9.648 -7.945 7.555 1 43.09 106 ILE A N 1
ATOM 813 C CA . ILE A 1 106 ? -10.906 -8.508 7.059 1 43.09 106 ILE A CA 1
ATOM 814 C C . ILE A 1 106 ? -11.305 -9.711 7.914 1 43.09 106 ILE A C 1
ATOM 816 O O . ILE A 1 106 ? -10.453 -10.508 8.312 1 43.09 106 ILE A O 1
ATOM 820 N N . THR B 1 1 ? -3.023 -6.949 -23.734 1 34.22 1 THR B N 1
ATOM 821 C CA . THR B 1 1 ? -2.377 -6.477 -22.516 1 34.22 1 THR B CA 1
ATOM 822 C C . THR B 1 1 ? -1.586 -5.199 -22.781 1 34.22 1 THR B C 1
ATOM 824 O O . THR B 1 1 ? -0.749 -5.16 -23.688 1 34.22 1 THR B O 1
ATOM 827 N N . SER B 1 2 ? -2.182 -4.109 -22.719 1 38.75 2 SER B N 1
ATOM 828 C CA . SER B 1 2 ? -1.578 -2.852 -23.156 1 38.75 2 SER B CA 1
ATOM 829 C C . SER B 1 2 ? -0.186 -2.672 -22.562 1 38.75 2 SER B C 1
ATOM 831 O O . SER B 1 2 ? -0.004 -2.795 -21.344 1 38.75 2 SER B O 1
ATOM 833 N N . SER B 1 3 ? 0.826 -3.086 -23.266 1 44.78 3 SER B N 1
ATOM 834 C CA . SER B 1 3 ? 2.246 -2.928 -22.969 1 44.78 3 SER B CA 1
ATOM 835 C C . SER B 1 3 ? 2.561 -1.51 -22.516 1 44.78 3 SER B C 1
ATOM 837 O O . SER B 1 3 ? 2.969 -0.666 -23.312 1 44.78 3 SER B O 1
ATOM 839 N N . GLY B 1 4 ? 1.631 -0.837 -22.016 1 50 4 GLY B N 1
ATOM 840 C CA . GLY B 1 4 ? 2.168 0.454 -21.609 1 50 4 GLY B CA 1
ATOM 841 C C . GLY B 1 4 ? 3.51 0.35 -20.922 1 50 4 GLY B C 1
ATOM 842 O O . GLY B 1 4 ? 3.928 -0.74 -20.516 1 50 4 GLY B O 1
ATOM 843 N N . ASP B 1 5 ? 4.328 1.308 -21.234 1 73.25 5 ASP B N 1
ATOM 844 C CA . ASP B 1 5 ? 5.648 1.37 -20.609 1 73.25 5 ASP B CA 1
ATOM 845 C C . ASP B 1 5 ? 5.562 1.104 -19.109 1 73.25 5 ASP B C 1
ATOM 847 O O . ASP B 1 5 ? 4.988 1.901 -18.375 1 73.25 5 ASP B O 1
ATOM 851 N N . LEU B 1 6 ? 5.738 -0.127 -18.766 1 77.19 6 LEU B N 1
ATOM 852 C CA . LEU B 1 6 ? 5.707 -0.61 -17.391 1 77.19 6 LEU B CA 1
ATOM 853 C C . LEU B 1 6 ? 6.352 0.399 -16.438 1 77.19 6 LEU B C 1
ATOM 855 O O . LEU B 1 6 ? 5.996 0.467 -15.266 1 77.19 6 LEU B O 1
ATOM 859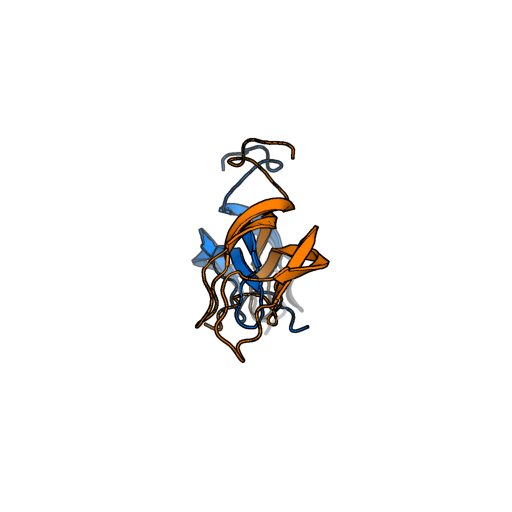 N N . ARG B 1 7 ? 7.172 1.204 -17.016 1 83.75 7 ARG B N 1
ATOM 860 C CA . ARG B 1 7 ? 7.938 2.119 -16.188 1 83.75 7 ARG B CA 1
ATOM 861 C C . ARG B 1 7 ? 7.094 3.32 -15.773 1 83.75 7 ARG B C 1
ATOM 863 O O . ARG B 1 7 ? 7.355 3.943 -14.742 1 83.75 7 ARG B O 1
ATOM 870 N N . THR B 1 8 ? 6.02 3.49 -16.484 1 88.75 8 THR B N 1
ATOM 871 C CA . THR B 1 8 ? 5.23 4.68 -16.203 1 88.75 8 THR B CA 1
ATOM 872 C C . THR B 1 8 ? 3.775 4.312 -15.922 1 88.75 8 THR B C 1
ATOM 874 O O . THR B 1 8 ? 2.916 5.188 -15.812 1 88.75 8 THR B O 1
ATOM 877 N N . PHE B 1 9 ? 3.557 3.127 -15.906 1 92.31 9 PHE B N 1
ATOM 878 C CA . PHE B 1 9 ? 2.182 2.674 -15.727 1 92.31 9 PHE B CA 1
ATOM 879 C C . PHE B 1 9 ? 1.642 3.109 -14.367 1 92.31 9 PHE B C 1
ATOM 881 O O . PHE B 1 9 ? 2.305 2.932 -13.344 1 92.31 9 PHE B O 1
ATOM 888 N N . VAL B 1 10 ? 0.52 3.723 -14.328 1 94.19 10 VAL B N 1
ATOM 889 C CA . VAL B 1 10 ? -0.21 4.074 -13.117 1 94.19 10 VAL B CA 1
ATOM 890 C C . VAL B 1 10 ? -1.53 3.311 -13.07 1 94.19 10 VAL B C 1
ATOM 892 O O . VAL B 1 10 ? -2.242 3.221 -14.07 1 94.19 10 VAL B O 1
ATOM 895 N N . GLY B 1 11 ? -1.812 2.891 -11.906 1 95.31 11 GLY B N 1
ATOM 896 C CA . GLY B 1 11 ? -3.018 2.098 -11.734 1 95.31 11 GLY B CA 1
ATOM 897 C C . GLY B 1 11 ? -2.734 0.656 -11.359 1 95.31 11 GLY B C 1
ATOM 898 O O . GLY B 1 11 ? -1.676 0.35 -10.805 1 95.31 11 GLY B O 1
ATOM 899 N N . CYS B 1 12 ? -3.725 -0.149 -11.523 1 96.94 12 CYS B N 1
ATOM 900 C CA . CYS B 1 12 ? -3.68 -1.565 -11.172 1 96.94 12 CYS B CA 1
ATOM 901 C C . CYS B 1 12 ? -4.258 -2.42 -12.297 1 96.94 12 CYS B C 1
ATOM 903 O O . CYS B 1 12 ? -5.367 -2.164 -12.766 1 96.94 12 CYS B O 1
ATOM 905 N N . ALA B 1 13 ? -3.453 -3.393 -12.695 1 97.56 13 ALA B N 1
ATOM 906 C CA . ALA B 1 13 ? -3.906 -4.16 -13.859 1 97.56 13 ALA B CA 1
ATOM 907 C C . ALA B 1 13 ? -3.535 -5.633 -13.719 1 97.56 13 ALA B C 1
ATOM 909 O O . ALA B 1 13 ? -2.629 -5.98 -12.953 1 97.56 13 ALA B O 1
ATOM 910 N N . VAL B 1 14 ? -4.387 -6.457 -14.453 1 98.06 14 VAL B N 1
ATOM 911 C CA . VAL B 1 14 ? -4.031 -7.859 -14.625 1 98.06 14 VAL B CA 1
ATOM 912 C C . VAL B 1 14 ? -2.746 -7.969 -15.438 1 98.06 14 VAL B C 1
ATOM 914 O O . VAL B 1 14 ? -2.605 -7.316 -16.469 1 98.06 14 VAL B O 1
ATOM 917 N N . ARG B 1 15 ? -1.799 -8.734 -14.945 1 97 15 ARG B N 1
ATOM 918 C CA . ARG B 1 15 ? -0.524 -8.938 -15.625 1 97 15 ARG B CA 1
ATOM 919 C C . ARG B 1 15 ? -0.139 -10.414 -15.625 1 97 15 ARG B C 1
ATOM 921 O O . ARG B 1 15 ? -0.299 -11.109 -14.617 1 97 15 ARG B O 1
ATOM 928 N N . GLU B 1 16 ? 0.336 -10.852 -16.766 1 96.81 16 GLU B N 1
ATOM 929 C CA . GLU B 1 16 ? 0.785 -12.234 -16.844 1 96.81 16 GLU B CA 1
ATOM 930 C C . GLU B 1 16 ? 1.971 -12.484 -15.914 1 96.81 16 GLU B C 1
ATOM 932 O O . GLU B 1 16 ? 2.834 -11.617 -15.758 1 96.81 16 GLU B O 1
ATOM 937 N N . PHE B 1 17 ? 2.053 -13.641 -15.422 1 96.75 17 PHE B N 1
ATOM 938 C CA . PHE B 1 17 ? 3.096 -14.102 -14.508 1 96.75 17 PHE B CA 1
ATOM 939 C C . PHE B 1 17 ? 3.428 -15.57 -14.766 1 96.75 17 PHE B C 1
ATOM 941 O O . PHE B 1 17 ? 2.529 -16.406 -14.852 1 96.75 17 PHE B O 1
ATOM 948 N N . THR B 1 18 ? 4.668 -15.828 -14.938 1 96.94 18 THR B N 1
ATOM 949 C CA . THR B 1 18 ? 5.113 -17.203 -15.156 1 96.94 18 THR B CA 1
ATOM 950 C C . THR B 1 18 ? 5.961 -17.688 -13.984 1 96.94 18 THR B C 1
ATOM 952 O O . THR B 1 18 ? 6.832 -16.969 -13.5 1 96.94 18 THR B O 1
ATOM 955 N N . PHE B 1 19 ? 5.684 -18.922 -13.562 1 95.31 19 PHE B N 1
ATOM 956 C CA . PHE B 1 19 ? 6.422 -19.5 -12.445 1 95.31 19 PHE B CA 1
ATOM 957 C C . PHE B 1 19 ? 6.523 -21.016 -12.586 1 95.31 19 PHE B C 1
ATOM 959 O O . PHE B 1 19 ? 5.832 -21.609 -13.414 1 95.31 19 PHE B O 1
ATOM 966 N N . LEU B 1 20 ? 7.48 -21.516 -11.82 1 94.94 20 LEU B N 1
ATOM 967 C CA . LEU B 1 20 ? 7.617 -22.969 -11.75 1 94.94 20 LEU B CA 1
ATOM 968 C C . LEU B 1 20 ? 6.863 -23.531 -10.547 1 94.94 20 LEU B C 1
ATOM 970 O O . LEU B 1 20 ? 7.223 -23.25 -9.398 1 94.94 20 LEU B O 1
ATOM 974 N N . ALA B 1 21 ? 5.836 -24.281 -10.844 1 94.5 21 ALA B N 1
ATOM 975 C CA . ALA B 1 21 ? 5.121 -24.969 -9.773 1 94.5 21 ALA B CA 1
ATOM 976 C C . ALA B 1 21 ? 5.828 -26.266 -9.391 1 94.5 21 ALA B C 1
ATOM 978 O O . ALA B 1 21 ? 6.133 -27.094 -10.25 1 94.5 21 ALA B O 1
ATOM 979 N N . LYS B 1 22 ? 6.062 -26.375 -8.086 1 91.69 22 LYS B N 1
ATOM 980 C CA . LYS B 1 22 ? 6.754 -27.578 -7.621 1 91.69 22 LYS B CA 1
ATOM 981 C C . LYS B 1 22 ? 6.172 -28.062 -6.305 1 91.69 22 LYS B C 1
ATOM 983 O O . LYS B 1 22 ? 5.848 -27.266 -5.422 1 91.69 22 LYS B O 1
ATOM 988 N N . LYS B 1 23 ? 6.008 -29.391 -6.223 1 91.25 23 LYS B N 1
ATOM 989 C CA . LYS B 1 23 ? 5.629 -30.109 -5.008 1 91.25 23 LYS B CA 1
ATOM 990 C C . LYS B 1 23 ? 6.562 -31.297 -4.75 1 91.25 23 LYS B C 1
ATOM 992 O O . LYS B 1 23 ? 6.996 -31.969 -5.691 1 91.25 23 LYS B O 1
ATOM 997 N N . PRO B 1 24 ? 6.918 -31.406 -3.4 1 92.56 24 PRO B N 1
ATOM 998 C CA . PRO B 1 24 ? 7.738 -32.594 -3.148 1 92.56 24 PRO B CA 1
ATOM 999 C C . PRO B 1 24 ? 7.145 -33.875 -3.756 1 92.56 24 PRO B C 1
ATOM 1001 O O . PRO B 1 24 ? 5.957 -34.156 -3.576 1 92.56 24 PRO B O 1
ATOM 1004 N N . GLY B 1 25 ? 8.008 -34.656 -4.449 1 96.12 25 GLY B N 1
ATOM 1005 C CA . GLY B 1 25 ? 7.566 -35.938 -5.027 1 96.12 25 GLY B CA 1
ATOM 1006 C C . GLY B 1 25 ? 7.078 -35.781 -6.457 1 96.12 25 GLY B C 1
ATOM 1007 O O . GLY B 1 25 ? 6.77 -36.781 -7.113 1 96.12 25 GLY B O 1
ATOM 1008 N N . CYS B 1 26 ? 6.957 -34.562 -6.941 1 97.12 26 CYS B N 1
ATOM 1009 C CA . CYS B 1 26 ? 6.508 -34.312 -8.312 1 97.12 26 CYS B CA 1
ATOM 1010 C C . CYS B 1 26 ? 7.562 -33.562 -9.109 1 97.12 26 CYS B C 1
ATOM 1012 O O . CYS B 1 26 ? 8.414 -32.875 -8.539 1 97.12 26 CYS B O 1
ATOM 1014 N N . ARG B 1 27 ? 7.543 -33.812 -10.422 1 96.25 27 ARG B N 1
ATOM 1015 C CA . ARG B 1 27 ? 8.344 -32.938 -11.289 1 96.25 27 ARG B CA 1
ATOM 1016 C C . ARG B 1 27 ? 7.711 -31.562 -11.422 1 96.25 27 ARG B C 1
ATOM 1018 O O . ARG B 1 27 ? 6.484 -31.438 -11.414 1 96.25 27 ARG B O 1
ATOM 1025 N N . GLY B 1 28 ? 8.539 -30.578 -11.562 1 95.5 28 GLY B N 1
ATOM 1026 C CA . GLY B 1 28 ? 8.062 -29.203 -11.711 1 95.5 28 GLY B CA 1
ATOM 1027 C C . GLY B 1 28 ? 7.367 -28.969 -13.039 1 95.5 28 GLY B C 1
ATOM 1028 O O . GLY B 1 28 ? 7.688 -29.594 -14.047 1 95.5 28 GLY B O 1
ATOM 1029 N N . LEU B 1 29 ? 6.41 -28.062 -12.992 1 96.56 29 LEU B N 1
ATOM 1030 C CA . LEU B 1 29 ? 5.668 -27.625 -14.172 1 96.56 29 LEU B CA 1
ATOM 1031 C C . LEU B 1 29 ? 5.703 -26.109 -14.312 1 96.56 29 LEU B C 1
ATOM 1033 O O . LEU B 1 29 ? 5.336 -25.391 -13.383 1 96.56 29 LEU B O 1
ATOM 1037 N N . ARG B 1 30 ? 6.133 -25.578 -15.461 1 97.06 30 ARG B N 1
ATOM 1038 C CA . ARG B 1 30 ? 6.102 -24.141 -15.727 1 97.06 30 ARG B CA 1
ATOM 1039 C C . ARG B 1 30 ? 4.684 -23.672 -16.047 1 97.06 30 ARG B C 1
ATOM 1041 O O . ARG B 1 30 ? 4.047 -24.188 -16.969 1 97.06 30 ARG B O 1
ATOM 1048 N N . ILE B 1 31 ? 4.207 -22.734 -15.258 1 96.69 31 ILE B N 1
ATOM 1049 C CA . ILE B 1 31 ? 2.836 -22.266 -15.406 1 96.69 31 ILE B CA 1
ATOM 1050 C C . ILE B 1 31 ? 2.842 -20.766 -15.734 1 96.69 31 ILE B C 1
ATOM 1052 O O . ILE B 1 31 ? 3.574 -20 -15.109 1 96.69 31 ILE B O 1
ATOM 1056 N N . THR B 1 32 ? 2.145 -20.375 -16.781 1 97.5 32 THR B N 1
ATOM 1057 C CA . THR B 1 32 ? 1.859 -18.969 -17.062 1 97.5 32 THR B CA 1
ATOM 1058 C C . THR B 1 32 ? 0.427 -18.625 -16.672 1 97.5 32 THR B C 1
ATOM 1060 O O . THR B 1 32 ? -0.521 -19.266 -17.125 1 97.5 32 THR B O 1
ATOM 1063 N N . THR B 1 33 ? 0.288 -17.672 -15.828 1 97.75 33 THR B N 1
ATOM 1064 C CA . THR B 1 33 ? -1.03 -17.297 -15.328 1 97.75 33 THR B CA 1
ATOM 1065 C C . THR B 1 33 ? -1.16 -15.789 -15.234 1 97.75 33 THR B C 1
ATOM 1067 O O . THR B 1 33 ? -0.251 -15.055 -15.625 1 97.75 33 THR B O 1
ATOM 1070 N N . ASP B 1 34 ? -2.426 -15.367 -14.797 1 98.12 34 ASP B N 1
ATOM 1071 C CA . ASP B 1 34 ? -2.68 -13.938 -14.641 1 98.12 34 ASP B CA 1
ATOM 1072 C C . ASP B 1 34 ? -2.633 -13.539 -13.164 1 98.12 34 ASP B C 1
ATOM 1074 O O . ASP B 1 34 ? -3.291 -14.156 -12.328 1 98.12 34 ASP B O 1
ATOM 1078 N N . ALA B 1 35 ? -1.83 -12.555 -12.922 1 98 35 ALA B N 1
ATOM 1079 C CA . ALA B 1 35 ? -1.709 -11.961 -11.594 1 98 35 ALA B CA 1
ATOM 1080 C C . ALA B 1 35 ? -1.983 -10.461 -11.633 1 98 35 ALA B C 1
ATOM 1082 O O . ALA B 1 35 ? -2.496 -9.945 -12.625 1 98 35 ALA B O 1
ATOM 1083 N N . CYS B 1 36 ? -1.828 -9.844 -10.414 1 97.31 36 CYS B N 1
ATOM 1084 C CA . CYS B 1 36 ? -2.121 -8.414 -10.344 1 97.31 36 CYS B CA 1
ATOM 1085 C C . CYS B 1 36 ? -0.852 -7.609 -10.094 1 97.31 36 CYS B C 1
ATOM 1087 O O . CYS B 1 36 ? -0.01 -8 -9.289 1 97.31 36 CYS B O 1
ATOM 1089 N N . TRP B 1 37 ? -0.708 -6.523 -10.789 1 96.88 37 TRP B N 1
ATOM 1090 C CA . TRP B 1 37 ? 0.419 -5.609 -10.641 1 96.88 37 TRP B CA 1
ATOM 1091 C C . TRP B 1 37 ? -0.004 -4.172 -10.93 1 96.88 37 TRP B C 1
ATOM 1093 O O . TRP B 1 37 ? -0.841 -3.926 -11.797 1 96.88 37 TRP B O 1
ATOM 1103 N N . GLY B 1 38 ? 0.713 -3.309 -10.172 1 96.94 38 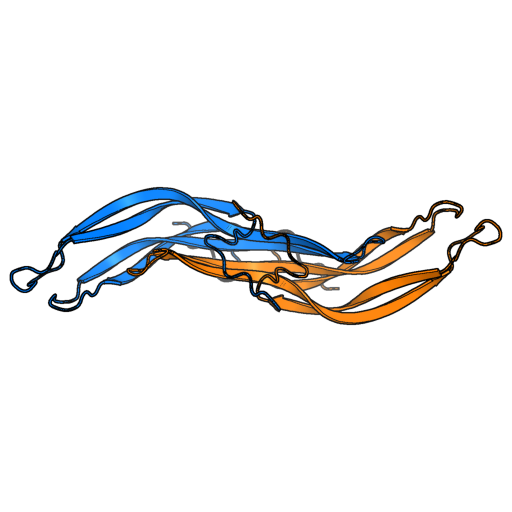GLY B N 1
ATOM 1104 C CA . GLY B 1 38 ? 0.429 -1.914 -10.477 1 96.94 38 GLY B CA 1
ATOM 1105 C C . GLY B 1 38 ? 1.028 -0.953 -9.469 1 96.94 38 GLY B C 1
ATOM 1106 O O . GLY B 1 38 ? 1.922 -1.323 -8.703 1 96.94 38 GLY B O 1
ATOM 1107 N N . ARG B 1 39 ? 0.658 0.278 -9.609 1 97 39 ARG B N 1
ATOM 1108 C CA . ARG B 1 39 ? 1.03 1.396 -8.75 1 97 39 ARG B CA 1
ATOM 1109 C C . ARG B 1 39 ? -0.199 2.193 -8.328 1 97 39 ARG B C 1
ATOM 1111 O O . ARG B 1 39 ? -0.84 2.844 -9.156 1 97 39 ARG B O 1
ATOM 1118 N N . CYS B 1 40 ? -0.491 2.146 -7.039 1 95.62 40 CYS B N 1
ATOM 1119 C CA . CYS B 1 40 ? -1.707 2.76 -6.516 1 95.62 40 CYS B CA 1
ATOM 1120 C C . CYS B 1 40 ? -1.389 4.039 -5.754 1 95.62 40 CYS B C 1
ATOM 1122 O O . CYS B 1 40 ? -0.271 4.215 -5.266 1 95.62 40 CYS B O 1
ATOM 1124 N N . GLU B 1 41 ? -2.398 4.906 -5.742 1 94.94 41 GLU B N 1
ATOM 1125 C CA . GLU B 1 41 ? -2.223 6.18 -5.051 1 94.94 41 GLU B CA 1
ATOM 1126 C C . GLU B 1 41 ? -2.145 5.984 -3.539 1 94.94 41 GLU B C 1
ATOM 1128 O O . GLU B 1 41 ? -3.01 5.336 -2.947 1 94.94 41 GLU B O 1
ATOM 1133 N N . THR B 1 42 ? -1.11 6.516 -2.975 1 94.31 42 THR B N 1
ATOM 1134 C CA . THR B 1 42 ? -0.886 6.477 -1.533 1 94.31 42 THR B CA 1
ATOM 1135 C C . THR B 1 42 ? -0.394 7.828 -1.023 1 94.31 42 THR B C 1
ATOM 1137 O O . THR B 1 42 ? 0.268 8.57 -1.753 1 94.31 42 THR B O 1
ATOM 1140 N N . TRP B 1 43 ? -0.824 8.062 0.234 1 94.25 43 TRP B N 1
ATOM 1141 C CA . TRP B 1 43 ? -0.306 9.297 0.826 1 94.25 43 TRP B CA 1
ATOM 1142 C C . TRP B 1 43 ? -0.405 9.25 2.348 1 94.25 43 TRP B C 1
ATOM 1144 O O . TRP B 1 43 ? -1.15 8.438 2.904 1 94.25 43 TRP B O 1
ATOM 1154 N N . GLU B 1 44 ? 0.39 10.047 2.953 1 94.06 44 GLU B N 1
ATOM 1155 C CA . GLU B 1 44 ? 0.376 10.336 4.387 1 94.06 44 GLU B CA 1
ATOM 1156 C C . GLU B 1 44 ? 0.384 11.836 4.645 1 94.06 44 GLU B C 1
ATOM 1158 O O . GLU B 1 44 ? 1.113 12.586 3.988 1 94.06 44 GLU B O 1
ATOM 1163 N N . LYS B 1 45 ? -0.511 12.25 5.543 1 95.12 45 LYS B N 1
ATOM 1164 C CA . LYS B 1 45 ? -0.589 13.656 5.934 1 95.12 45 LYS B CA 1
ATOM 1165 C C . LYS B 1 45 ? -0.756 13.789 7.445 1 95.12 45 LYS B C 1
ATOM 1167 O O . LYS B 1 45 ? -1.242 12.875 8.109 1 95.12 45 LYS B O 1
ATOM 1172 N N . PRO B 1 46 ? -0.303 14.953 7.992 1 93.56 46 PRO B N 1
ATOM 1173 C CA . PRO B 1 46 ? -0.464 15.133 9.438 1 93.56 46 PRO B CA 1
ATOM 1174 C C . PRO B 1 46 ? -1.909 15.414 9.844 1 93.56 46 PRO B C 1
ATOM 1176 O O . PRO B 1 46 ? -2.67 15.992 9.062 1 93.56 46 PRO B O 1
ATOM 1179 N N . ILE B 1 47 ? -2.24 14.953 11.062 1 90.25 47 ILE B N 1
ATOM 1180 C CA . ILE B 1 47 ? -3.51 15.297 11.695 1 90.25 47 ILE B CA 1
ATOM 1181 C C . ILE B 1 47 ? -3.283 15.625 13.164 1 90.25 47 ILE B C 1
ATOM 1183 O O . ILE B 1 47 ? -2.207 15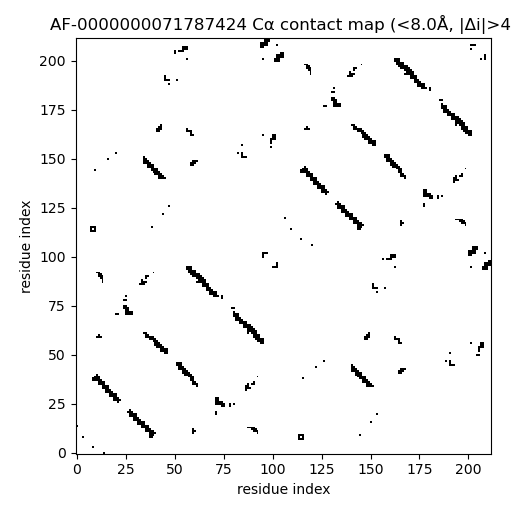.367 13.711 1 90.25 47 ILE B O 1
ATOM 1187 N N . LEU B 1 48 ? -4.293 16.141 13.75 1 86.19 48 LEU B N 1
ATOM 1188 C CA . LEU B 1 48 ? -4.18 16.609 15.125 1 86.19 48 LEU B CA 1
ATOM 1189 C C . LEU B 1 48 ? -4.305 15.461 16.109 1 86.19 48 LEU B C 1
ATOM 1191 O O . LEU B 1 48 ? -3.699 15.492 17.188 1 86.19 48 LEU B O 1
ATOM 1195 N N . GLU B 1 49 ? -5.074 14.539 15.781 1 84.44 49 GLU B N 1
ATOM 1196 C CA . GLU B 1 49 ? -5.379 13.43 16.688 1 84.44 49 GLU B CA 1
ATOM 1197 C C . GLU B 1 49 ? -4.391 12.281 16.5 1 84.44 49 GLU B C 1
ATOM 1199 O O . GLU B 1 49 ? -3.93 12.023 15.383 1 84.44 49 GLU B O 1
ATOM 1204 N N . PRO B 1 50 ? -4.246 11.562 17.672 1 84.56 50 PRO B N 1
ATOM 1205 C CA . PRO B 1 50 ? -3.426 10.367 17.484 1 84.56 50 PRO B CA 1
ATOM 1206 C C . PRO B 1 50 ? -3.979 9.438 16.422 1 84.56 50 PRO B C 1
ATOM 1208 O O . PRO B 1 50 ? -5.195 9.273 16.297 1 84.56 50 PRO B O 1
ATOM 1211 N N . PRO B 1 51 ? -3.027 8.734 15.617 1 84.25 51 PRO B N 1
ATOM 1212 C CA . PRO B 1 51 ? -1.568 8.648 15.711 1 84.25 51 PRO B CA 1
ATOM 1213 C C . PRO B 1 51 ? -0.86 9.805 15.008 1 84.25 51 PRO B C 1
ATOM 1215 O O . PRO B 1 51 ? 0.325 9.695 14.68 1 84.25 51 PRO B O 1
ATOM 1218 N N . TYR B 1 52 ? -1.495 10.938 14.734 1 88 52 TYR B N 1
ATOM 1219 C CA . TYR B 1 52 ? -1.009 12.227 14.25 1 88 52 TYR B CA 1
ATOM 1220 C C . TYR B 1 52 ? -0.687 12.164 12.766 1 88 52 TYR B C 1
ATOM 1222 O O . TYR B 1 52 ? -0.246 13.148 12.172 1 88 52 TYR B O 1
ATOM 1230 N N . ILE B 1 53 ? -0.727 11.008 12.234 1 90.25 53 ILE B N 1
ATOM 1231 C CA . ILE B 1 53 ? -0.606 10.828 10.789 1 90.25 53 ILE B CA 1
ATOM 1232 C C . ILE B 1 53 ? -1.856 10.133 10.25 1 90.25 53 ILE B C 1
ATOM 1234 O O . ILE B 1 53 ? -2.307 9.133 10.812 1 90.25 53 ILE B O 1
ATOM 1238 N N . GLU B 1 54 ? -2.488 10.766 9.273 1 90.56 54 GLU B N 1
ATOM 1239 C CA . GLU B 1 54 ? -3.512 10.102 8.477 1 90.56 54 GLU B CA 1
ATOM 1240 C C . GLU B 1 54 ? -2.916 9.5 7.207 1 90.56 54 GLU B C 1
ATOM 1242 O O . GLU B 1 54 ? -2.15 10.156 6.5 1 90.56 54 GLU B O 1
ATOM 1247 N N . ALA B 1 55 ? -3.293 8.273 6.973 1 90.56 55 ALA B N 1
ATOM 1248 C CA . ALA B 1 55 ? -2.717 7.566 5.828 1 90.56 55 ALA B CA 1
ATOM 1249 C C . ALA B 1 55 ? -3.805 7.086 4.875 1 90.56 55 ALA B C 1
ATOM 1251 O O . ALA B 1 55 ? -4.895 6.707 5.309 1 90.56 55 ALA B O 1
ATOM 1252 N N . HIS B 1 56 ? -3.514 7.223 3.619 1 90.69 56 HIS B N 1
ATOM 1253 C CA . HIS B 1 56 ? -4.25 6.594 2.527 1 90.69 56 HIS B CA 1
ATOM 1254 C C . HIS B 1 56 ? -3.359 5.629 1.748 1 90.69 56 HIS B C 1
ATOM 1256 O O . HIS B 1 56 ? -2.609 6.051 0.864 1 90.69 56 HIS B O 1
ATOM 1262 N N . HIS B 1 57 ? -3.514 4.426 2.137 1 90.19 57 HIS B N 1
ATOM 1263 C CA . HIS B 1 57 ? -2.656 3.406 1.541 1 90.19 57 HIS B CA 1
ATOM 1264 C C . HIS B 1 57 ? -3.469 2.43 0.697 1 90.19 57 HIS B C 1
ATOM 1266 O O . HIS B 1 57 ? -4.258 1.646 1.232 1 90.19 57 HIS B O 1
ATOM 1272 N N . ARG B 1 58 ? -3.283 2.541 -0.594 1 91.19 58 ARG B N 1
ATOM 1273 C CA . ARG B 1 58 ? -3.898 1.607 -1.531 1 91.19 58 ARG B CA 1
ATOM 1274 C C . ARG B 1 58 ? -2.844 0.737 -2.207 1 91.19 58 ARG B C 1
ATOM 1276 O O . ARG B 1 58 ? -1.753 1.212 -2.531 1 91.19 58 ARG B O 1
ATOM 1283 N N . VAL B 1 59 ? -3.199 -0.507 -2.393 1 92.56 59 VAL B N 1
ATOM 1284 C CA . VAL B 1 59 ? -2.293 -1.464 -3.018 1 92.56 59 VAL B CA 1
ATOM 1285 C C . VAL B 1 59 ? -3.045 -2.275 -4.07 1 92.56 59 VAL B C 1
ATOM 1287 O O . VAL B 1 59 ? -4.27 -2.395 -4.012 1 92.56 59 VAL B O 1
ATOM 1290 N N . CYS B 1 60 ? -2.287 -2.736 -4.984 1 94.5 60 CYS B N 1
ATOM 1291 C CA . CYS B 1 60 ? -2.887 -3.516 -6.062 1 94.5 60 CYS B CA 1
ATOM 1292 C C . CYS B 1 60 ? -3.209 -4.93 -5.598 1 94.5 60 CYS B C 1
ATOM 1294 O O . CYS B 1 60 ? -2.311 -5.684 -5.219 1 94.5 60 CYS B O 1
ATOM 1296 N N . THR B 1 61 ? -4.504 -5.238 -5.641 1 93.62 61 THR B N 1
ATOM 1297 C CA . THR B 1 61 ? -4.949 -6.516 -5.094 1 93.62 61 THR B CA 1
ATOM 1298 C C . THR B 1 61 ? -5.773 -7.285 -6.121 1 93.62 61 THR B C 1
ATOM 1300 O O . THR B 1 61 ? -6.289 -6.699 -7.078 1 93.62 61 THR B O 1
ATOM 1303 N N . TYR B 1 62 ? -5.84 -8.672 -5.758 1 94.38 62 TYR B N 1
ATOM 1304 C CA . TYR B 1 62 ? -6.824 -9.477 -6.469 1 94.38 62 TYR B CA 1
ATOM 1305 C C . TYR B 1 62 ? -8.242 -9 -6.168 1 94.38 62 TYR B C 1
ATOM 1307 O O . TYR B 1 62 ? -8.68 -9.008 -5.016 1 94.38 62 TYR B O 1
ATOM 1315 N N . ASN B 1 63 ? -8.938 -8.398 -7.074 1 94 63 ASN B N 1
ATOM 1316 C CA . ASN B 1 63 ? -10.32 -7.973 -6.898 1 94 63 ASN B CA 1
ATOM 1317 C C . ASN B 1 63 ? -11.297 -9.094 -7.227 1 94 63 ASN B C 1
ATOM 1319 O O . ASN B 1 63 ? -12.195 -9.398 -6.43 1 94 63 ASN B O 1
ATOM 1323 N N . GLU B 1 64 ? -11.156 -9.68 -8.352 1 96.56 64 GLU B N 1
ATOM 1324 C CA . GLU B 1 64 ? -11.906 -10.867 -8.773 1 96.56 64 GLU B CA 1
ATOM 1325 C C . GLU B 1 64 ? -10.969 -11.969 -9.258 1 96.56 64 GLU B C 1
ATOM 1327 O O . GLU B 1 64 ? -10.102 -11.727 -10.102 1 96.56 64 GLU B O 1
ATOM 1332 N N . THR B 1 65 ? -11.18 -13.148 -8.703 1 97.19 65 THR B N 1
ATOM 1333 C CA . THR B 1 65 ? -10.305 -14.258 -9.078 1 97.19 65 THR B CA 1
ATOM 1334 C C . THR B 1 65 ? -11.117 -15.469 -9.516 1 97.19 65 THR B C 1
ATOM 1336 O O . THR B 1 65 ? -12.297 -15.586 -9.172 1 97.19 65 THR B O 1
ATOM 1339 N N . LYS B 1 66 ? -10.602 -16.281 -10.305 1 97.75 66 LYS B N 1
ATOM 1340 C CA . LYS B 1 66 ? -11.078 -17.641 -10.562 1 97.75 66 LYS B CA 1
ATOM 1341 C C . LYS B 1 66 ? -10.031 -18.672 -10.148 1 97.75 66 LYS B C 1
ATOM 1343 O O . LYS B 1 66 ? -8.828 -18.438 -10.281 1 97.75 66 LYS B O 1
ATOM 1348 N N . GLN B 1 67 ? -10.531 -19.797 -9.648 1 97.25 67 GLN B N 1
ATOM 1349 C CA . GLN B 1 67 ? -9.609 -20.875 -9.258 1 97.25 67 GLN B CA 1
ATOM 1350 C C . GLN B 1 67 ? -9.32 -21.797 -10.438 1 97.25 67 GLN B C 1
ATOM 1352 O O . GLN B 1 67 ? -10.234 -22.203 -11.156 1 97.25 67 GLN B O 1
ATOM 1357 N N . VAL B 1 68 ? -8.039 -22.109 -10.641 1 97.25 68 VAL B N 1
ATOM 1358 C CA . VAL B 1 68 ? -7.629 -23.047 -11.68 1 97.25 68 VAL B CA 1
ATOM 1359 C C . VAL B 1 68 ? -6.82 -24.188 -11.07 1 97.25 68 VAL B C 1
ATOM 1361 O O . VAL B 1 68 ? -5.969 -23.953 -10.211 1 97.25 68 VAL B O 1
ATOM 1364 N N . THR B 1 69 ? -7.113 -25.406 -11.508 1 96.94 69 THR B N 1
ATOM 1365 C CA . THR B 1 69 ? -6.402 -26.578 -11.016 1 96.94 69 THR B CA 1
ATOM 1366 C C . THR B 1 69 ? -5.609 -27.234 -12.141 1 96.94 69 THR B C 1
ATOM 1368 O O . THR B 1 69 ? -6.145 -27.469 -13.227 1 96.94 69 THR B O 1
ATOM 1371 N N . VAL B 1 70 ? -4.355 -27.484 -11.766 1 96.5 70 VAL B N 1
ATOM 1372 C CA . VAL B 1 70 ? -3.535 -28.188 -12.75 1 96.5 70 VAL B CA 1
ATOM 1373 C C . VAL B 1 70 ? -2.998 -29.484 -12.133 1 96.5 70 VAL B C 1
ATOM 1375 O O . VAL B 1 70 ? -2.955 -29.641 -10.914 1 96.5 70 VAL B O 1
ATOM 1378 N N . LYS B 1 71 ? -2.643 -30.375 -13.039 1 96.31 71 LYS B N 1
ATOM 1379 C CA . LYS B 1 71 ? -2.043 -31.641 -12.617 1 96.31 71 LYS B CA 1
ATOM 1380 C C . LYS B 1 71 ? -0.537 -31.641 -12.867 1 96.31 71 LYS B C 1
ATOM 1382 O O . LYS B 1 71 ? -0.09 -31.5 -14.008 1 96.31 71 LYS B O 1
ATOM 1387 N N . LEU B 1 72 ? 0.315 -31.781 -11.789 1 96.75 72 LEU B N 1
ATOM 1388 C CA . LEU B 1 72 ? 1.769 -31.828 -11.906 1 96.75 72 LEU B CA 1
ATOM 1389 C C . LEU B 1 72 ? 2.227 -33.156 -12.492 1 96.75 72 LEU B C 1
ATOM 1391 O O . LEU B 1 72 ? 1.622 -34.188 -12.227 1 96.75 72 LEU B O 1
ATOM 1395 N N . PRO B 1 73 ? 3.232 -33.094 -13.234 1 96.94 73 PRO B N 1
ATOM 1396 C CA . PRO B 1 73 ? 3.67 -34.312 -13.914 1 96.94 73 PRO B CA 1
ATOM 1397 C C . PRO B 1 73 ? 4.48 -35.25 -13.008 1 96.94 73 PRO B C 1
ATOM 1399 O O . PRO B 1 73 ? 5.156 -34.781 -12.086 1 96.94 73 PRO B O 1
ATOM 1402 N N . ASN B 1 74 ? 4.422 -36.594 -13.281 1 97.12 74 ASN B N 1
ATOM 1403 C CA . ASN B 1 74 ? 5.281 -37.625 -12.719 1 97.12 74 ASN B CA 1
ATOM 1404 C C . ASN B 1 74 ? 5.281 -37.594 -11.195 1 97.12 74 ASN B C 1
ATOM 1406 O O . ASN B 1 74 ? 6.34 -37.625 -10.57 1 97.12 74 ASN B O 1
ATOM 1410 N N . CYS B 1 75 ? 4.242 -37.438 -10.68 1 97.31 75 CYS B N 1
ATOM 1411 C CA . CYS B 1 75 ? 4.16 -37.469 -9.219 1 97.31 75 CYS B CA 1
ATOM 1412 C C . CYS B 1 75 ? 4.234 -38.906 -8.695 1 97.31 75 CYS B C 1
ATOM 1414 O O . CYS B 1 75 ? 3.676 -39.812 -9.297 1 97.31 75 CYS B O 1
ATOM 1416 N N . ALA B 1 76 ? 4.98 -39.031 -7.535 1 97.06 76 ALA B N 1
ATOM 1417 C CA . ALA B 1 76 ? 5.098 -40.344 -6.883 1 97.06 76 ALA B CA 1
ATOM 1418 C C . ALA B 1 76 ? 3.73 -40.875 -6.441 1 97.06 76 ALA B C 1
ATOM 1420 O O . ALA B 1 76 ? 2.809 -40.094 -6.207 1 97.06 76 ALA B O 1
ATOM 1421 N N . PRO B 1 77 ? 3.596 -42.219 -6.395 1 95.12 77 PRO B N 1
ATOM 1422 C CA . PRO B 1 77 ? 2.344 -42.781 -5.879 1 95.12 77 PRO B CA 1
ATOM 1423 C C . PRO B 1 77 ? 1.982 -42.25 -4.496 1 95.12 77 PRO B C 1
ATOM 1425 O O . PRO B 1 77 ? 2.855 -42.094 -3.635 1 95.12 77 PRO B O 1
ATOM 1428 N N . GLY B 1 78 ? 0.702 -41.812 -4.301 1 95.31 78 GLY B N 1
ATOM 1429 C CA . GLY B 1 78 ? 0.235 -41.312 -3.01 1 95.31 78 GLY B CA 1
ATOM 1430 C C . GLY B 1 78 ? 0.311 -39.812 -2.875 1 95.31 78 GLY B C 1
ATOM 1431 O O . GLY B 1 78 ? -0.217 -39.25 -1.918 1 95.31 78 GLY B O 1
ATOM 1432 N N . VAL B 1 79 ? 1.129 -39.25 -3.756 1 95.31 79 VAL B N 1
ATOM 1433 C CA . VAL B 1 79 ? 1.272 -37.812 -3.713 1 95.31 79 VAL B CA 1
ATOM 1434 C C . VAL B 1 79 ? 0.132 -37.156 -4.488 1 95.31 79 VAL B C 1
ATOM 1436 O O . VAL B 1 79 ? -0.178 -37.562 -5.613 1 95.31 79 VAL B O 1
ATOM 1439 N N . ASP B 1 80 ? -0.616 -36.25 -3.826 1 94.38 80 ASP B N 1
ATOM 1440 C CA . ASP B 1 80 ? -1.638 -35.469 -4.535 1 94.38 80 ASP B CA 1
ATOM 1441 C C . ASP B 1 80 ? -1.019 -34.625 -5.652 1 94.38 80 ASP B C 1
ATOM 1443 O O . ASP B 1 80 ? -0.295 -33.688 -5.383 1 94.38 80 ASP B O 1
ATOM 1447 N N . PRO B 1 81 ? -1.293 -34.969 -6.875 1 96.06 81 PRO B N 1
ATOM 1448 C CA . PRO B 1 81 ? -0.61 -34.281 -7.984 1 96.06 81 PRO B CA 1
ATOM 1449 C C . PRO B 1 81 ? -1.242 -32.938 -8.344 1 96.06 81 PRO B C 1
ATOM 1451 O O . PRO B 1 81 ? -0.739 -32.25 -9.219 1 96.06 81 PRO B O 1
ATOM 1454 N N . PHE B 1 82 ? -2.318 -32.531 -7.723 1 95.88 82 PHE B N 1
ATOM 1455 C CA . PHE B 1 82 ? -3.084 -31.359 -8.156 1 95.88 82 PHE B CA 1
ATOM 1456 C C . PHE B 1 82 ? -2.602 -30.094 -7.445 1 95.88 82 PHE B C 1
ATOM 1458 O O . PHE B 1 82 ? -2.279 -30.125 -6.258 1 95.88 82 PHE B O 1
ATOM 1465 N N . TYR B 1 83 ? -2.475 -29.047 -8.258 1 93.25 83 TYR B N 1
ATOM 1466 C CA . TYR B 1 83 ? -2.15 -27.703 -7.785 1 93.25 83 TYR B CA 1
ATOM 1467 C C . TYR B 1 83 ? -3.24 -26.703 -8.164 1 93.25 83 TYR B C 1
ATOM 1469 O O . TYR B 1 83 ? -3.547 -26.547 -9.352 1 93.25 83 TYR B O 1
ATOM 1477 N N . THR B 1 84 ? -3.889 -26.078 -7.172 1 95.38 84 THR B N 1
ATOM 1478 C CA . THR B 1 84 ? -4.934 -25.094 -7.395 1 95.38 84 THR B CA 1
ATOM 1479 C C . THR B 1 84 ? -4.445 -23.703 -7.016 1 95.38 84 THR B C 1
ATOM 1481 O O . THR B 1 84 ? -3.807 -23.516 -5.98 1 95.38 84 THR B O 1
ATOM 1484 N N . TYR B 1 85 ? -4.703 -22.781 -7.828 1 95.5 85 TYR B N 1
ATOM 1485 C CA . TYR B 1 85 ? -4.23 -21.438 -7.582 1 95.5 85 TYR B CA 1
ATOM 1486 C C . TYR B 1 85 ? -5.199 -20.406 -8.156 1 95.5 85 TYR B C 1
ATOM 1488 O O . TYR B 1 85 ? -5.98 -20.719 -9.055 1 95.5 85 TYR B O 1
ATOM 1496 N N . PRO B 1 86 ? -5.172 -19.156 -7.598 1 96.44 86 PRO B N 1
ATOM 1497 C CA . PRO B 1 86 ? -6.043 -18.094 -8.102 1 96.44 86 PRO B CA 1
ATOM 1498 C C . PRO B 1 86 ? -5.512 -17.453 -9.383 1 96.44 86 PRO B C 1
ATOM 1500 O O . PRO B 1 86 ? -4.309 -17.219 -9.508 1 96.44 86 PRO B O 1
ATOM 1503 N N . VAL B 1 87 ? -6.418 -17.266 -10.289 1 97.5 87 VAL B N 1
ATOM 1504 C CA . VAL B 1 87 ? -6.156 -16.516 -11.516 1 97.5 87 VAL B CA 1
ATOM 1505 C C . VAL B 1 87 ? -6.883 -15.18 -11.477 1 97.5 87 VAL B C 1
ATOM 1507 O O . VAL B 1 87 ? -8.078 -15.125 -11.188 1 97.5 87 VAL B O 1
ATOM 1510 N N . ALA B 1 88 ? -6.141 -14.133 -11.734 1 98.12 88 ALA B N 1
ATOM 1511 C CA . ALA B 1 88 ? -6.754 -12.812 -11.703 1 98.12 88 ALA B CA 1
ATOM 1512 C C . ALA B 1 88 ? -7.727 -12.625 -12.859 1 98.12 88 ALA B C 1
ATOM 1514 O O . ALA B 1 88 ? -7.336 -12.734 -14.023 1 98.12 88 ALA B O 1
ATOM 1515 N N . VAL B 1 89 ? -9.008 -12.43 -12.508 1 98.44 89 VAL B N 1
ATOM 1516 C CA . VAL B 1 89 ? -9.992 -12.016 -13.5 1 98.44 89 VAL B CA 1
ATOM 1517 C C . VAL B 1 89 ? -10.016 -10.492 -13.602 1 98.44 89 VAL B C 1
ATOM 1519 O O . VAL B 1 89 ? -10.055 -9.938 -14.703 1 98.44 89 VAL B O 1
ATOM 1522 N N . ARG B 1 90 ? -9.953 -9.836 -12.398 1 98.31 90 ARG B N 1
ATOM 1523 C CA . ARG B 1 90 ? -9.883 -8.383 -12.273 1 98.31 90 ARG B CA 1
ATOM 1524 C C . ARG B 1 90 ? -9 -7.977 -11.102 1 98.31 90 ARG B C 1
ATOM 1526 O O . ARG B 1 90 ? -9.008 -8.625 -10.055 1 98.31 90 ARG B O 1
ATOM 1533 N N . CYS B 1 91 ? -8.266 -6.973 -11.336 1 97.81 91 CYS B N 1
ATOM 1534 C CA . CYS B 1 91 ? -7.441 -6.387 -10.281 1 97.81 91 CYS B CA 1
ATOM 1535 C C . CYS B 1 91 ? -7.883 -4.961 -9.977 1 97.81 91 CYS B C 1
ATOM 1537 O O . CYS B 1 91 ? -8.414 -4.27 -10.852 1 97.81 91 CYS B O 1
ATOM 1539 N N . ASP B 1 92 ? -7.676 -4.523 -8.703 1 96.75 92 ASP B N 1
ATOM 1540 C CA . ASP B 1 92 ? -8.023 -3.16 -8.32 1 96.75 92 ASP B CA 1
ATOM 1541 C C . ASP B 1 92 ? -7.152 -2.67 -7.168 1 96.75 92 ASP B C 1
ATOM 1543 O O . ASP B 1 92 ? -6.637 -3.475 -6.387 1 96.75 92 ASP B O 1
ATOM 1547 N N . CYS B 1 93 ? -7.012 -1.359 -7.191 1 95.69 93 CYS B N 1
ATOM 1548 C CA . CYS B 1 93 ? -6.414 -0.752 -6.008 1 95.69 93 CYS B CA 1
ATOM 1549 C C . CYS B 1 93 ? -7.359 -0.838 -4.816 1 95.69 93 CYS B C 1
ATOM 1551 O O . CYS B 1 93 ? -8.531 -0.46 -4.918 1 95.69 93 CYS B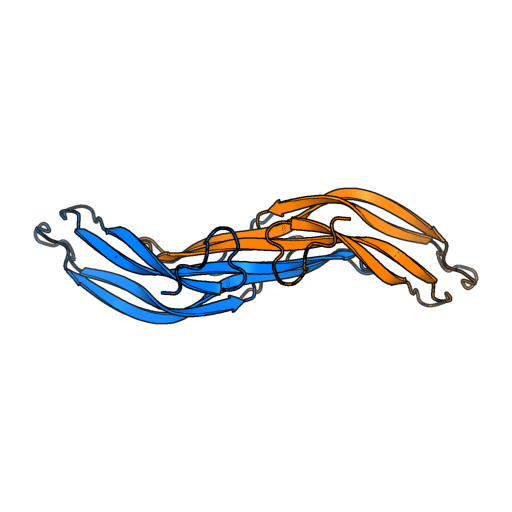 O 1
ATOM 1553 N N . GLY B 1 94 ? -6.789 -1.433 -3.754 1 90 94 GLY B N 1
ATOM 1554 C CA . GLY B 1 94 ? -7.574 -1.585 -2.539 1 90 94 GLY B CA 1
ATOM 1555 C C . GLY B 1 94 ? -6.746 -1.467 -1.273 1 90 94 GLY B C 1
ATOM 1556 O O . GLY B 1 94 ? -5.535 -1.245 -1.336 1 90 94 GLY B O 1
ATOM 1557 N N . ALA B 1 95 ? -7.496 -1.478 -0.088 1 85 95 ALA B N 1
ATOM 1558 C CA . ALA B 1 95 ? -6.816 -1.369 1.198 1 85 95 ALA B CA 1
ATOM 1559 C C . ALA B 1 95 ? -6.016 -2.633 1.504 1 85 95 ALA B C 1
ATOM 1561 O O . ALA B 1 95 ? -6.379 -3.725 1.058 1 85 95 ALA B O 1
ATOM 1562 N N . CYS B 1 96 ? -4.945 -2.348 2.203 1 76.44 96 CYS B N 1
ATOM 1563 C CA . CYS B 1 96 ? -4.184 -3.502 2.666 1 76.44 96 CYS B CA 1
ATOM 1564 C C . CYS B 1 96 ? -5.004 -4.348 3.633 1 76.44 96 CYS B C 1
ATOM 1566 O O . CYS B 1 96 ? -5.797 -3.814 4.41 1 76.44 96 CYS B O 1
ATOM 1568 N N . SER B 1 97 ? -4.895 -5.621 3.422 1 72.56 97 SER B N 1
ATOM 1569 C CA . SER B 1 97 ? -5.555 -6.547 4.336 1 72.56 97 SER B CA 1
ATOM 1570 C C . SER B 1 97 ? -4.539 -7.387 5.102 1 72.56 97 SER B C 1
ATOM 1572 O O . SER B 1 97 ? -3.596 -7.918 4.516 1 72.56 97 SER B O 1
ATOM 1574 N N . THR B 1 98 ? -4.73 -7.438 6.477 1 67.44 98 THR B N 1
ATOM 1575 C CA . THR B 1 98 ? -3.854 -8.266 7.297 1 67.44 98 THR B CA 1
ATOM 1576 C C . THR B 1 98 ? -3.893 -9.719 6.832 1 67.44 98 THR B C 1
ATOM 1578 O O . THR B 1 98 ? -2.984 -10.5 7.133 1 67.44 98 THR B O 1
ATOM 1581 N N . ALA B 1 99 ? -5 -10.117 6.121 1 66.62 99 ALA B N 1
ATOM 1582 C CA . ALA B 1 99 ? -5.16 -11.508 5.711 1 66.62 99 ALA B CA 1
ATOM 1583 C C . ALA B 1 99 ? -4.234 -11.852 4.547 1 66.62 99 ALA B C 1
ATOM 1585 O O . ALA B 1 99 ? -3.807 -12.992 4.402 1 66.62 99 ALA B O 1
ATOM 1586 N N . THR B 1 100 ? -3.992 -10.906 3.789 1 63.88 100 THR B N 1
ATOM 1587 C CA . THR B 1 100 ? -3.312 -11.258 2.547 1 63.88 100 THR B CA 1
ATOM 1588 C C . THR B 1 100 ? -2.07 -10.391 2.35 1 63.88 100 THR B C 1
ATOM 1590 O O . THR B 1 100 ? -1.299 -10.609 1.413 1 63.88 100 THR B O 1
ATOM 1593 N N . THR B 1 101 ? -2.043 -9.328 3.264 1 62.34 101 THR B N 1
ATOM 1594 C CA . THR B 1 101 ? -1.038 -8.32 2.934 1 62.34 101 THR B CA 1
ATOM 1595 C C . THR B 1 101 ? 0.026 -8.242 4.023 1 62.34 101 THR B C 1
ATOM 1597 O O . THR B 1 101 ? -0.272 -8.445 5.203 1 62.34 101 THR B O 1
ATOM 1600 N N . GLU B 1 102 ? 1.233 -8.07 3.484 1 63.22 102 GLU B N 1
ATOM 1601 C CA . GLU B 1 102 ? 2.4 -7.879 4.34 1 63.22 102 GLU B CA 1
ATOM 1602 C C . GLU B 1 102 ? 2.291 -6.586 5.137 1 63.22 102 GLU B C 1
ATOM 1604 O O . GLU B 1 102 ? 2.379 -5.492 4.574 1 63.22 102 GLU B O 1
ATOM 1609 N N . CYS B 1 103 ? 1.556 -6.59 6.129 1 64.69 103 CYS B N 1
ATOM 1610 C CA . CYS B 1 103 ? 1.664 -5.445 7.027 1 64.69 103 CYS B CA 1
ATOM 1611 C C . CYS B 1 103 ? 2.586 -5.762 8.203 1 64.69 103 CYS B C 1
ATOM 1613 O O . CYS B 1 103 ? 2.59 -6.883 8.711 1 64.69 103 CYS B O 1
ATOM 1615 N N . GLU B 1 104 ? 3.643 -5.031 8.234 1 60.38 104 GLU B N 1
ATOM 1616 C CA . GLU B 1 104 ? 4.625 -5.305 9.273 1 60.38 104 GLU B CA 1
ATOM 1617 C C . GLU B 1 104 ? 4.266 -4.59 10.57 1 60.38 104 GLU B C 1
ATOM 1619 O O . GLU B 1 104 ? 3.762 -3.465 10.547 1 60.38 104 GLU B O 1
ATOM 1624 N N . THR B 1 105 ? 3.977 -5.395 11.57 1 51.25 105 THR B N 1
ATOM 1625 C CA . THR B 1 105 ? 3.902 -4.805 12.906 1 51.25 105 THR B CA 1
ATOM 1626 C C . THR B 1 105 ? 5.246 -4.203 13.305 1 51.25 105 THR B C 1
ATOM 1628 O O . THR B 1 105 ? 6.285 -4.859 13.195 1 51.25 105 THR B O 1
ATOM 1631 N N . ILE B 1 106 ? 5.441 -3.02 13.125 1 41.97 106 ILE B N 1
ATOM 1632 C CA . ILE B 1 106 ? 6.684 -2.51 13.695 1 41.97 106 ILE B CA 1
ATOM 1633 C C . ILE B 1 106 ? 6.602 -2.529 15.219 1 41.97 106 ILE B C 1
ATOM 1635 O O . ILE B 1 106 ? 5.559 -2.215 15.797 1 41.97 106 ILE B O 1
#